Protein AF-A0A2U2B9F1-F1 (afdb_monomer)

Sequence (236 aa):
MKYKKLNTNWKAEPNSPRPEIMEEEDGIRLTFDLNSLDFEHIDEGEKGTLEFKDVCKYRLGTTEEEFHKGQFKNSNDQLPLGEFYELKNSKWEKNFPDDEVLINPSVKTKGLRHFILFLKDETFECIAKDFEFSFDHSVANELFGKYPKGYLSHYLGMFVSNFDAPTTNNFKAYTDLYIQMESLKELEGVKGEIKKIKNNNDLPLFLKLANQTGIEGFGMKQLNEMIKVIEGYKGR

Radius of gyration: 20.66 Å; Cα contacts (8 Å, |Δi|>4): 392; chains: 1; bounding box: 53×35×54 Å

Mean predicted aligned error: 6.16 Å

Secondary structure (DSSP, 8-state):
-EEEE--SS--B-SS----EEEEETTEEEEEEEB-TTT-TTS-TT-EEEEEEES--EEEEEEHHHHHHHTTT-SSSSPPPTT-EEEEET--HHHHS-TTPEES-TTS--TT-EEEEEE-SSEEEEEEESEEEEEESS-HHHHHHHH-TT-HHHHHHHHHHHH-SS--HHHHHHHHHHHHHHT-HHHHHHHHHHHHHHHHTT-HHHHHHHHHHTT-TT--HHHHHHHHHHHHH----

Structure (mmCIF, N/CA/C/O backbone):
data_AF-A0A2U2B9F1-F1
#
_entry.id   AF-A0A2U2B9F1-F1
#
loop_
_atom_site.group_PDB
_atom_site.id
_atom_site.type_symbol
_atom_site.label_atom_id
_atom_site.label_alt_id
_atom_site.label_comp_id
_atom_site.label_asym_id
_atom_site.label_entity_id
_atom_site.label_seq_id
_atom_site.pdbx_PDB_ins_code
_atom_site.Cartn_x
_atom_site.Cartn_y
_atom_site.Cartn_z
_atom_site.occupancy
_atom_site.B_iso_or_equiv
_atom_site.auth_seq_id
_atom_site.auth_comp_id
_atom_site.auth_asym_id
_atom_site.auth_atom_id
_atom_site.pdbx_PDB_model_num
ATOM 1 N N . MET A 1 1 ? 1.095 5.014 -25.491 1.00 68.62 1 MET A N 1
ATOM 2 C CA . MET A 1 1 ? 1.373 3.723 -24.814 1.00 68.62 1 MET A CA 1
ATOM 3 C C . MET A 1 1 ? 0.287 3.498 -23.769 1.00 68.62 1 MET A C 1
ATOM 5 O O . MET A 1 1 ? -0.174 4.488 -23.223 1.00 68.62 1 MET A O 1
ATOM 9 N N . LYS A 1 2 ? -0.189 2.266 -23.530 1.00 84.38 2 LYS A N 1
ATOM 10 C CA . LYS A 1 2 ? -1.180 2.011 -22.464 1.00 84.38 2 LYS A CA 1
ATOM 11 C C . LYS A 1 2 ? -0.444 1.648 -21.177 1.00 84.38 2 LYS A C 1
ATOM 13 O O . LYS A 1 2 ? 0.461 0.822 -21.227 1.00 84.38 2 LYS A O 1
ATOM 18 N N . TYR A 1 3 ? -0.850 2.221 -20.054 1.00 89.00 3 TYR A N 1
ATOM 19 C CA . TYR A 1 3 ? -0.272 1.933 -18.744 1.00 89.00 3 TYR A CA 1
ATOM 20 C C . TYR A 1 3 ? -1.367 1.817 -17.681 1.00 89.00 3 TYR A C 1
ATOM 22 O O . TYR A 1 3 ? -2.494 2.275 -17.885 1.00 89.00 3 TYR A O 1
ATOM 30 N N . LYS A 1 4 ? -1.038 1.176 -16.560 1.00 92.12 4 LYS A N 1
ATOM 31 C CA . LYS A 1 4 ? -1.874 1.094 -15.358 1.00 92.12 4 LYS A CA 1
ATOM 32 C C . LYS A 1 4 ? -1.030 1.516 -14.159 1.00 92.12 4 LYS A C 1
ATOM 34 O O . LYS A 1 4 ? -0.007 0.886 -13.922 1.00 92.12 4 LYS A O 1
ATOM 39 N N . LYS A 1 5 ? -1.458 2.541 -13.415 1.00 92.75 5 LYS A N 1
ATOM 40 C CA . LYS A 1 5 ? -0.860 2.894 -12.117 1.00 92.75 5 LYS A CA 1
ATOM 41 C C . LYS A 1 5 ? -1.123 1.768 -11.112 1.00 92.75 5 LYS A C 1
ATOM 43 O O . LYS A 1 5 ? -2.228 1.220 -11.088 1.00 92.75 5 LYS A O 1
ATOM 48 N N . LEU A 1 6 ? -0.099 1.380 -10.362 1.00 93.56 6 LEU A N 1
ATOM 49 C CA . LEU A 1 6 ? -0.116 0.219 -9.470 1.00 93.56 6 LEU A CA 1
ATOM 50 C C . LEU A 1 6 ? -0.060 0.601 -7.991 1.00 93.56 6 LEU A C 1
ATOM 52 O O . LEU A 1 6 ? -0.641 -0.103 -7.173 1.00 93.56 6 LEU A O 1
ATOM 56 N N . ASN A 1 7 ? 0.609 1.697 -7.651 1.00 93.38 7 ASN A N 1
ATOM 57 C CA . ASN A 1 7 ? 0.650 2.240 -6.299 1.00 93.38 7 ASN A CA 1
ATOM 58 C C . ASN A 1 7 ? -0.502 3.228 -6.081 1.00 93.38 7 ASN A C 1
ATOM 60 O O . ASN A 1 7 ? -0.768 4.064 -6.933 1.00 93.38 7 ASN A O 1
ATOM 64 N N . THR A 1 8 ? -1.190 3.161 -4.945 1.00 89.81 8 THR A N 1
ATOM 65 C CA . THR A 1 8 ? -2.269 4.109 -4.585 1.00 89.81 8 THR A CA 1
ATOM 66 C C . THR A 1 8 ? -1.972 4.847 -3.287 1.00 89.81 8 THR A C 1
ATOM 68 O O . THR A 1 8 ? -2.278 6.030 -3.168 1.00 89.81 8 THR A O 1
ATOM 71 N N . ASN A 1 9 ? -1.315 4.165 -2.349 1.00 91.44 9 ASN A N 1
ATOM 72 C CA . ASN A 1 9 ? -1.116 4.632 -0.977 1.00 91.44 9 ASN A CA 1
ATOM 73 C C . ASN A 1 9 ? 0.345 4.918 -0.632 1.00 91.44 9 ASN A C 1
ATOM 75 O O . ASN A 1 9 ? 0.685 5.072 0.529 1.00 91.44 9 ASN A O 1
ATOM 79 N N . TRP A 1 10 ? 1.223 4.957 -1.622 1.00 94.00 10 TRP A N 1
ATOM 80 C CA . TRP A 1 10 ? 2.625 5.281 -1.415 1.00 94.00 10 TRP A CA 1
ATOM 81 C C . TRP A 1 10 ? 3.176 5.937 -2.670 1.00 94.00 10 TRP A C 1
ATOM 83 O O . TRP A 1 10 ? 2.650 5.731 -3.764 1.00 94.00 10 TRP A O 1
ATOM 93 N N . LYS A 1 11 ? 4.247 6.707 -2.513 1.00 95.50 11 LYS A N 1
ATOM 94 C CA . LYS A 1 11 ? 5.100 7.201 -3.598 1.00 95.50 11 LYS A CA 1
ATOM 95 C C . LYS A 1 11 ? 6.542 7.159 -3.125 1.00 95.50 11 LYS A C 1
ATOM 97 O O . LYS A 1 11 ? 6.780 7.260 -1.921 1.00 95.50 11 LYS A O 1
ATOM 102 N N . ALA A 1 12 ? 7.483 7.046 -4.053 1.00 96.44 12 ALA A N 1
ATOM 103 C CA . ALA A 1 12 ? 8.885 7.254 -3.712 1.00 96.44 12 ALA A CA 1
ATOM 104 C C . ALA A 1 12 ? 9.127 8.710 -3.275 1.00 96.44 12 ALA A C 1
ATOM 106 O O . ALA A 1 12 ? 8.412 9.621 -3.707 1.00 96.44 12 ALA A O 1
ATOM 107 N N . GLU A 1 13 ? 10.121 8.923 -2.417 1.00 95.62 13 GLU A N 1
ATOM 108 C CA . GLU A 1 13 ? 10.503 10.254 -1.951 1.00 95.62 13 GLU A CA 1
ATOM 109 C C . GLU A 1 13 ? 10.925 11.129 -3.154 1.00 95.62 13 GLU A C 1
ATOM 111 O O . GLU A 1 13 ? 11.719 10.696 -3.997 1.00 95.62 13 GLU A O 1
ATOM 116 N N . PRO A 1 14 ? 10.355 12.341 -3.301 1.00 91.62 14 PRO A N 1
ATOM 117 C CA . PRO A 1 14 ? 10.483 13.125 -4.529 1.00 91.62 14 PRO A CA 1
ATOM 118 C C . PRO A 1 14 ? 11.865 13.742 -4.769 1.00 91.62 14 PRO A C 1
ATOM 120 O O . PRO A 1 14 ? 12.114 14.208 -5.877 1.00 91.62 14 PRO A O 1
ATOM 123 N N . ASN A 1 15 ? 12.748 13.812 -3.774 1.00 90.25 15 ASN A N 1
ATOM 124 C CA . ASN A 1 15 ? 14.020 14.532 -3.836 1.00 90.25 15 ASN A CA 1
ATOM 125 C C . ASN A 1 15 ? 15.258 13.636 -3.881 1.00 90.25 15 ASN A C 1
ATOM 127 O O . ASN A 1 15 ? 16.245 14.042 -4.495 1.00 90.25 15 ASN A O 1
A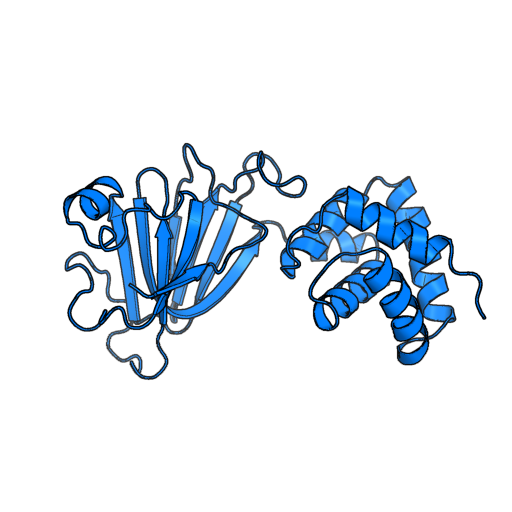TOM 131 N N . SER A 1 16 ? 15.227 12.504 -3.193 1.00 92.12 16 SER A N 1
ATOM 132 C CA . SER A 1 16 ? 16.334 11.589 -2.948 1.00 92.12 16 SER A CA 1
ATOM 133 C C . SER A 1 16 ? 15.787 10.201 -2.561 1.00 92.12 16 SER A C 1
ATOM 135 O O . SER A 1 16 ? 15.966 9.765 -1.425 1.00 92.12 16 SER A O 1
ATOM 137 N N . PRO A 1 17 ? 15.159 9.469 -3.495 1.00 93.00 17 PRO A N 1
ATOM 138 C CA . PRO A 1 17 ? 14.533 8.177 -3.211 1.00 93.00 17 PRO A CA 1
ATOM 139 C C . PRO A 1 17 ? 15.525 7.048 -2.894 1.00 93.00 17 PRO A C 1
ATOM 141 O O . PRO A 1 17 ? 15.097 6.006 -2.411 1.00 93.00 17 PRO A O 1
ATOM 144 N N . ARG A 1 18 ? 16.830 7.237 -3.148 1.00 95.56 18 ARG A N 1
ATOM 145 C CA . ARG A 1 18 ? 17.922 6.306 -2.788 1.00 95.56 18 ARG A CA 1
ATOM 146 C C . ARG A 1 18 ? 17.600 4.833 -3.121 1.00 95.56 18 ARG A C 1
ATOM 148 O O . ARG A 1 18 ? 17.539 4.011 -2.205 1.00 95.56 18 ARG A O 1
ATOM 155 N N . PRO A 1 19 ? 17.357 4.492 -4.402 1.00 96.94 19 PRO A N 1
ATOM 156 C CA . PRO A 1 19 ? 17.044 3.122 -4.783 1.00 96.94 19 PRO A CA 1
ATOM 157 C C . PRO A 1 19 ? 18.229 2.181 -4.541 1.00 96.94 19 PRO A C 1
ATOM 159 O O . PRO A 1 19 ? 19.360 2.449 -4.938 1.00 96.94 19 PRO A O 1
ATOM 162 N N . GLU A 1 20 ? 17.945 1.035 -3.938 1.00 97.12 20 GLU A N 1
ATOM 163 C CA . GLU A 1 20 ? 18.886 -0.053 -3.688 1.00 97.12 20 GLU A CA 1
ATOM 164 C C . GLU A 1 20 ? 18.294 -1.345 -4.265 1.00 97.12 20 GLU A C 1
ATOM 166 O O . GLU A 1 20 ? 17.155 -1.699 -3.957 1.00 97.12 20 GLU A O 1
ATOM 171 N N . ILE A 1 21 ? 19.050 -2.049 -5.113 1.00 97.25 21 ILE A N 1
ATOM 172 C CA . ILE A 1 21 ? 18.623 -3.315 -5.724 1.00 97.25 21 ILE A CA 1
ATOM 173 C C . ILE A 1 21 ? 19.449 -4.454 -5.139 1.00 97.25 21 ILE A C 1
ATOM 175 O O . ILE A 1 21 ? 20.677 -4.387 -5.106 1.00 97.25 21 ILE A O 1
ATOM 179 N N . MET A 1 22 ? 18.766 -5.512 -4.719 1.00 96.38 22 MET A N 1
ATOM 180 C CA . MET A 1 22 ? 19.369 -6.766 -4.296 1.00 96.38 22 MET A CA 1
ATOM 181 C C . MET A 1 22 ? 18.838 -7.903 -5.167 1.00 96.38 22 MET A C 1
ATOM 183 O O . MET A 1 22 ? 17.627 -8.108 -5.259 1.00 96.38 22 MET A O 1
ATOM 187 N N . GLU A 1 23 ? 19.744 -8.630 -5.814 1.00 94.38 23 GLU A N 1
ATOM 188 C CA . GLU A 1 23 ? 19.414 -9.825 -6.591 1.00 94.38 23 GLU A CA 1
ATOM 189 C C . GLU A 1 23 ? 19.220 -11.027 -5.657 1.00 94.38 23 GLU A C 1
ATOM 191 O O . GLU A 1 23 ? 20.005 -11.241 -4.730 1.00 94.38 23 GLU A O 1
ATOM 196 N N . GLU A 1 24 ? 18.173 -11.812 -5.902 1.00 88.44 24 GLU A N 1
ATOM 197 C CA . GLU A 1 24 ? 17.862 -13.054 -5.190 1.00 88.44 24 GLU A CA 1
ATOM 198 C C . GLU A 1 24 ? 17.741 -14.212 -6.200 1.00 88.44 24 GLU A C 1
ATOM 200 O O . GLU A 1 24 ? 17.666 -13.987 -7.406 1.00 88.44 24 GLU A O 1
ATOM 205 N N . GLU A 1 25 ? 17.735 -15.466 -5.732 1.00 80.38 25 GLU A N 1
ATOM 206 C CA . GLU A 1 25 ? 17.815 -16.658 -6.604 1.00 80.38 25 GLU A CA 1
ATOM 207 C C . GLU A 1 25 ? 16.720 -16.704 -7.694 1.00 80.38 25 GLU A C 1
ATOM 209 O O . GLU A 1 25 ? 17.009 -17.061 -8.834 1.00 80.38 25 GLU A O 1
ATOM 214 N N . ASP A 1 26 ? 15.498 -16.262 -7.372 1.00 77.38 26 ASP A N 1
ATOM 215 C CA . ASP A 1 26 ? 14.334 -16.276 -8.276 1.00 77.38 26 ASP A CA 1
ATOM 216 C C . ASP A 1 26 ? 13.705 -14.881 -8.494 1.00 77.38 26 ASP A C 1
ATOM 218 O O . ASP A 1 26 ? 12.562 -14.754 -8.964 1.00 77.38 26 ASP A O 1
ATOM 222 N N . GLY A 1 27 ? 14.421 -13.806 -8.152 1.00 92.19 27 GLY A N 1
ATOM 223 C CA . GLY A 1 27 ? 13.825 -12.475 -8.122 1.00 92.19 27 GLY A CA 1
ATOM 224 C C . GLY A 1 27 ? 14.789 -11.331 -7.849 1.00 92.19 27 GLY A C 1
ATOM 225 O O . GLY A 1 27 ? 16.004 -11.493 -7.822 1.00 92.19 27 GLY A O 1
ATOM 226 N N . ILE A 1 28 ? 14.216 -10.146 -7.654 1.00 95.88 28 ILE A N 1
ATOM 227 C CA . ILE A 1 28 ? 14.950 -8.968 -7.191 1.00 95.88 28 ILE A CA 1
ATOM 228 C C . ILE A 1 28 ? 14.125 -8.230 -6.147 1.00 95.88 28 ILE A C 1
ATOM 230 O O . ILE A 1 28 ? 12.893 -8.182 -6.224 1.00 95.88 28 ILE A O 1
ATOM 234 N N . ARG A 1 29 ? 14.823 -7.599 -5.210 1.00 97.00 29 ARG A N 1
ATOM 235 C CA . ARG A 1 29 ? 14.255 -6.686 -4.228 1.00 97.00 29 ARG A CA 1
ATOM 236 C C . ARG A 1 29 ? 14.747 -5.274 -4.522 1.00 97.00 29 ARG A C 1
ATOM 238 O O . ARG A 1 29 ? 15.950 -5.034 -4.519 1.00 97.00 29 ARG A O 1
ATOM 245 N N . LEU A 1 30 ? 13.820 -4.355 -4.772 1.00 97.56 30 LEU A N 1
ATOM 246 C CA . LEU A 1 30 ? 14.089 -2.924 -4.899 1.00 97.56 30 LEU A CA 1
ATOM 247 C C . LEU A 1 30 ? 13.598 -2.216 -3.638 1.00 97.56 30 LEU A C 1
ATOM 249 O O . LEU A 1 30 ? 12.399 -2.228 -3.359 1.00 97.56 30 LEU A O 1
ATOM 253 N N . THR A 1 31 ? 14.500 -1.558 -2.921 1.00 97.44 31 THR A N 1
ATOM 254 C CA . THR A 1 31 ? 14.182 -0.752 -1.738 1.00 97.44 31 THR A CA 1
ATOM 255 C C . THR A 1 31 ? 14.455 0.722 -2.019 1.00 97.44 31 THR A C 1
ATOM 257 O O . THR A 1 31 ? 15.422 1.046 -2.699 1.00 97.44 31 THR A O 1
ATOM 260 N N . PHE A 1 32 ? 13.604 1.619 -1.527 1.00 97.38 32 PHE A N 1
ATOM 261 C CA . PHE A 1 32 ? 13.710 3.067 -1.737 1.00 97.38 32 PHE A CA 1
ATOM 262 C C . PHE A 1 32 ? 12.999 3.830 -0.615 1.00 97.38 32 PHE A C 1
ATOM 264 O O . PHE A 1 32 ? 12.119 3.286 0.054 1.00 97.38 32 PHE A O 1
ATOM 271 N N . ASP A 1 33 ? 13.360 5.091 -0.410 1.00 96.88 33 ASP A N 1
ATOM 272 C CA . ASP A 1 33 ? 12.674 5.975 0.531 1.00 96.88 33 ASP A CA 1
ATOM 273 C C . ASP A 1 33 ? 11.277 6.346 0.026 1.00 96.88 33 ASP A C 1
ATOM 275 O O . ASP A 1 33 ? 11.065 6.590 -1.167 1.00 96.88 33 ASP A O 1
ATOM 279 N N . LEU A 1 34 ? 10.329 6.452 0.951 1.00 96.06 34 LEU A N 1
ATOM 280 C CA . LEU A 1 34 ? 8.948 6.825 0.674 1.00 96.06 34 LEU A CA 1
ATOM 281 C C . LEU A 1 34 ? 8.668 8.301 0.978 1.00 96.06 34 LEU A C 1
ATOM 283 O O . LEU A 1 34 ? 9.279 8.923 1.843 1.00 96.06 34 LEU A O 1
ATOM 287 N N . ASN A 1 35 ? 7.689 8.862 0.271 1.00 95.38 35 ASN A N 1
ATOM 288 C CA . ASN A 1 35 ? 7.215 10.222 0.496 1.00 95.38 35 ASN A CA 1
ATOM 289 C C . ASN A 1 35 ? 6.296 10.291 1.731 1.00 95.38 35 ASN A C 1
ATOM 291 O O . ASN A 1 35 ? 5.107 9.982 1.640 1.00 95.38 35 ASN A O 1
ATOM 295 N N . SER A 1 36 ? 6.828 10.758 2.861 1.00 94.12 36 SER A N 1
ATOM 296 C CA . SER A 1 36 ? 6.070 10.985 4.102 1.00 94.12 36 SER A CA 1
ATOM 297 C C . SER A 1 36 ? 5.182 12.238 4.085 1.00 94.12 36 SER A C 1
ATOM 299 O O . SER A 1 36 ? 4.297 12.381 4.924 1.00 94.12 36 SER A O 1
ATOM 301 N N . LEU A 1 37 ? 5.377 13.156 3.131 1.00 92.31 37 LEU A N 1
ATOM 302 C CA . LEU A 1 37 ? 4.603 14.401 3.041 1.00 92.31 37 LEU A CA 1
ATOM 303 C C . LEU A 1 37 ? 3.228 14.191 2.393 1.00 92.31 37 LEU A C 1
ATOM 305 O O . LEU A 1 37 ? 2.270 14.873 2.755 1.00 92.31 37 LEU A O 1
ATOM 309 N N . ASP A 1 38 ? 3.130 13.253 1.448 1.00 91.62 38 ASP A N 1
ATOM 310 C CA . ASP A 1 38 ? 1.880 12.954 0.735 1.00 91.62 38 ASP A CA 1
ATOM 311 C C . ASP A 1 38 ? 0.967 11.992 1.518 1.00 91.62 38 ASP A C 1
ATOM 313 O O . ASP A 1 38 ? -0.233 11.918 1.238 1.00 91.62 38 ASP A O 1
ATOM 317 N N . PHE A 1 39 ? 1.510 11.245 2.488 1.00 91.56 39 PHE A N 1
ATOM 318 C CA . PHE A 1 39 ? 0.809 10.143 3.147 1.00 91.56 39 PHE A CA 1
ATOM 319 C C . PHE A 1 39 ? 1.007 10.153 4.667 1.00 91.56 39 PHE A C 1
ATOM 321 O O . PHE A 1 39 ? 2.075 9.831 5.169 1.00 91.56 39 PHE A O 1
ATOM 328 N N . GLU A 1 40 ? -0.077 10.406 5.410 1.00 91.75 40 GLU A N 1
ATOM 329 C CA . GLU A 1 40 ? -0.091 10.487 6.888 1.00 91.75 40 GLU A CA 1
ATOM 330 C C . GLU A 1 40 ? 0.394 9.219 7.617 1.00 91.75 40 GLU A C 1
ATOM 332 O O . GLU A 1 40 ? 0.626 9.252 8.822 1.00 91.75 40 GLU A O 1
ATOM 337 N N . HIS A 1 41 ? 0.455 8.083 6.921 1.00 91.00 41 HIS A N 1
ATOM 338 C CA . HIS A 1 41 ? 0.823 6.786 7.487 1.00 91.00 41 HIS A CA 1
ATOM 339 C C . HIS A 1 41 ? 2.272 6.385 7.203 1.00 91.00 41 HIS A C 1
ATOM 341 O O . HIS A 1 41 ? 2.665 5.287 7.595 1.00 91.00 41 HIS A O 1
ATOM 347 N N . ILE A 1 42 ? 3.019 7.228 6.488 1.00 92.88 42 ILE A N 1
ATOM 348 C CA . ILE A 1 42 ? 4.417 6.998 6.145 1.00 92.88 42 ILE A CA 1
ATOM 349 C C . ILE A 1 42 ? 5.272 7.907 7.025 1.00 92.88 42 ILE A C 1
ATOM 351 O O . ILE A 1 42 ? 5.092 9.125 7.035 1.00 92.88 42 ILE A O 1
ATOM 355 N N . ASP A 1 43 ? 6.198 7.304 7.763 1.00 91.50 43 ASP A N 1
ATOM 356 C CA . ASP A 1 43 ? 7.110 8.027 8.645 1.00 91.50 43 ASP A CA 1
ATOM 357 C C . ASP A 1 43 ? 8.273 8.649 7.844 1.00 91.50 43 ASP A C 1
ATOM 359 O O . ASP A 1 43 ? 8.660 8.164 6.779 1.00 91.50 43 ASP A O 1
ATOM 363 N N . GLU A 1 44 ? 8.859 9.744 8.339 1.00 91.81 44 GLU A N 1
ATOM 364 C CA . GLU A 1 44 ? 10.037 10.346 7.698 1.00 91.81 44 GLU A CA 1
ATOM 365 C C . GLU A 1 44 ? 11.217 9.360 7.672 1.00 91.81 44 GLU A C 1
ATOM 367 O O . GLU A 1 44 ? 11.580 8.777 8.694 1.00 91.81 44 GLU A O 1
ATOM 372 N N . GLY A 1 45 ? 11.824 9.189 6.494 1.00 92.31 45 GLY A N 1
ATOM 373 C CA . GLY A 1 45 ? 12.929 8.250 6.282 1.00 92.31 45 GLY A CA 1
ATOM 374 C C . GLY A 1 45 ? 12.502 6.783 6.184 1.00 92.31 45 GLY A C 1
ATOM 375 O O . GLY A 1 45 ? 13.364 5.909 6.097 1.00 92.31 45 GLY A O 1
ATOM 376 N N . GLU A 1 46 ? 11.200 6.496 6.193 1.00 93.25 46 GLU A N 1
ATOM 377 C CA . GLU A 1 46 ? 10.696 5.147 5.991 1.00 93.25 46 GLU A CA 1
ATOM 378 C C . GLU A 1 46 ? 10.994 4.636 4.577 1.00 93.25 46 GLU A C 1
ATOM 380 O O . GLU A 1 46 ? 10.825 5.345 3.580 1.00 93.25 46 GLU A O 1
ATOM 385 N N . LYS A 1 47 ? 11.396 3.365 4.499 1.00 95.25 47 LYS A N 1
ATOM 386 C CA . LYS A 1 47 ? 11.659 2.670 3.245 1.00 95.25 47 LYS A CA 1
ATOM 387 C C . LYS A 1 47 ? 10.481 1.786 2.833 1.00 95.25 47 LYS A C 1
ATOM 389 O O . LYS A 1 47 ? 9.815 1.152 3.657 1.00 95.25 47 LYS A O 1
ATOM 394 N N . GLY A 1 48 ? 10.247 1.735 1.530 1.00 94.69 48 GLY A N 1
ATOM 395 C CA . GLY A 1 48 ? 9.363 0.786 0.871 1.00 94.69 48 GLY A CA 1
ATOM 396 C C . GLY A 1 48 ? 10.177 -0.217 0.071 1.00 94.69 48 GLY A C 1
ATOM 397 O O . GLY A 1 48 ? 11.270 0.089 -0.407 1.00 94.69 48 GLY A O 1
ATOM 398 N N . THR A 1 49 ? 9.620 -1.408 -0.093 1.00 95.50 49 THR A N 1
ATOM 399 C CA . THR A 1 49 ? 10.246 -2.502 -0.823 1.00 95.50 49 THR A CA 1
ATOM 400 C C . THR A 1 49 ? 9.282 -3.055 -1.858 1.00 95.50 49 THR A C 1
ATOM 402 O O . THR A 1 49 ? 8.144 -3.395 -1.537 1.00 95.50 49 THR A O 1
ATOM 405 N N . LEU A 1 50 ? 9.756 -3.169 -3.097 1.00 96.44 50 LEU A N 1
ATOM 406 C CA . LEU A 1 50 ? 9.136 -3.946 -4.161 1.00 96.44 50 LEU A CA 1
ATOM 407 C C . LEU A 1 50 ? 9.924 -5.242 -4.355 1.00 96.44 50 LEU A C 1
ATOM 409 O O . LEU A 1 50 ? 11.095 -5.212 -4.733 1.00 96.44 50 LEU A O 1
ATOM 413 N N . GLU A 1 51 ? 9.275 -6.376 -4.120 1.00 96.06 51 GLU A N 1
ATOM 414 C CA . GLU A 1 51 ? 9.825 -7.701 -4.396 1.00 96.06 51 GLU A CA 1
ATOM 415 C C . GLU A 1 51 ? 9.218 -8.245 -5.688 1.00 96.06 51 GLU A C 1
ATOM 417 O O . GLU A 1 51 ? 7.999 -8.360 -5.806 1.00 96.06 51 GLU A O 1
ATOM 422 N N . PHE A 1 52 ? 10.059 -8.569 -6.668 1.00 96.56 52 PHE A N 1
ATOM 423 C CA . PHE A 1 52 ? 9.637 -9.085 -7.968 1.00 96.56 52 PHE A CA 1
ATOM 424 C C . PHE A 1 52 ? 9.940 -10.575 -8.087 1.00 96.56 52 PHE A C 1
ATOM 426 O O . PHE A 1 52 ? 11.042 -11.015 -7.765 1.00 96.56 52 PHE A O 1
ATOM 433 N N . LYS A 1 53 ? 8.974 -11.339 -8.610 1.00 93.94 53 LYS A N 1
ATOM 434 C CA . LYS A 1 53 ? 9.037 -12.806 -8.721 1.00 93.94 53 LYS A CA 1
ATOM 435 C C . LYS A 1 53 ? 9.139 -13.253 -10.175 1.00 93.94 53 LYS A C 1
ATOM 437 O O . LYS A 1 53 ? 8.476 -12.677 -11.047 1.00 93.94 53 LYS A O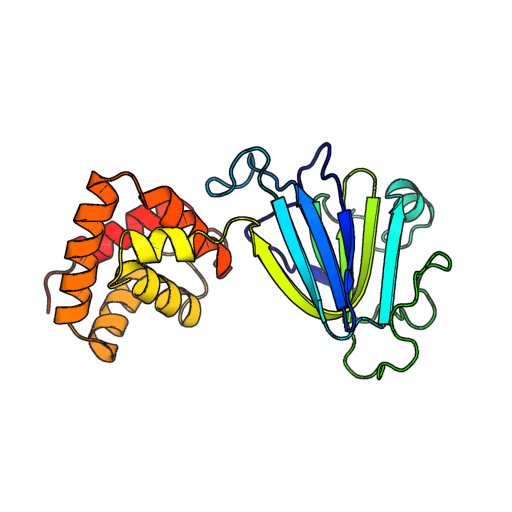 1
ATOM 442 N N . ASP A 1 54 ? 9.906 -14.317 -10.421 1.00 92.94 54 ASP A N 1
ATOM 443 C CA . ASP A 1 54 ? 10.168 -14.864 -11.760 1.00 92.94 54 ASP A CA 1
ATOM 444 C C . ASP A 1 54 ? 10.709 -13.763 -12.705 1.00 92.94 54 ASP A C 1
ATOM 446 O O . ASP A 1 54 ? 10.125 -13.459 -13.753 1.00 92.94 54 ASP A O 1
ATOM 450 N N . VAL A 1 55 ? 11.797 -13.103 -12.290 1.00 94.44 55 VAL A N 1
ATOM 451 C CA . VAL A 1 55 ? 12.392 -11.959 -13.004 1.00 94.44 55 VAL A CA 1
ATOM 452 C C . VAL A 1 55 ? 13.207 -12.440 -14.203 1.00 94.44 55 VAL A C 1
ATOM 454 O O . VAL A 1 55 ? 14.119 -13.252 -14.080 1.00 94.44 55 VAL A O 1
ATOM 457 N N . CYS A 1 56 ? 12.904 -11.905 -15.384 1.00 93.38 56 CYS A N 1
ATOM 458 C CA . CYS A 1 56 ? 13.707 -12.122 -16.586 1.00 93.38 56 CYS A CA 1
ATOM 459 C C . CYS A 1 56 ? 14.910 -11.184 -16.598 1.00 93.38 56 CYS A C 1
ATOM 461 O O . CYS A 1 56 ? 16.050 -11.617 -16.774 1.00 93.38 56 CYS A O 1
ATOM 463 N N . LYS A 1 57 ? 14.631 -9.889 -16.449 1.00 93.44 57 LYS A N 1
ATOM 464 C CA . LYS A 1 57 ? 15.611 -8.815 -16.546 1.00 93.44 57 LYS A CA 1
ATOM 465 C C . LYS A 1 57 ? 15.096 -7.540 -15.913 1.00 93.44 57 LYS A C 1
ATOM 467 O O . LYS A 1 57 ? 13.882 -7.332 -15.840 1.00 93.44 57 LYS A O 1
ATOM 472 N N . TYR A 1 58 ? 16.020 -6.688 -15.508 1.00 95.62 58 TYR A N 1
ATOM 473 C CA . TYR A 1 58 ? 15.713 -5.365 -14.993 1.00 95.62 58 TYR A CA 1
ATOM 474 C C . TYR A 1 58 ? 16.746 -4.347 -15.466 1.00 95.62 58 TYR A C 1
ATOM 476 O O . TYR A 1 58 ? 17.758 -4.692 -16.077 1.00 95.62 58 TYR A O 1
ATOM 484 N N . ARG A 1 59 ? 16.476 -3.082 -15.173 1.00 94.31 59 ARG A N 1
ATOM 485 C CA . ARG A 1 59 ? 17.392 -1.971 -15.373 1.00 94.31 59 ARG A CA 1
ATOM 486 C C . ARG A 1 59 ? 17.136 -0.887 -14.335 1.00 94.31 59 ARG A C 1
ATOM 488 O O . ARG A 1 59 ? 15.991 -0.650 -13.955 1.00 94.31 59 ARG A O 1
ATOM 495 N N . LEU A 1 60 ? 18.204 -0.204 -13.934 1.00 93.94 60 LEU A N 1
ATOM 496 C CA . LEU A 1 60 ? 18.149 1.073 -13.229 1.00 93.94 60 LEU A CA 1
ATOM 497 C C . LEU A 1 60 ? 18.895 2.113 -14.073 1.00 93.94 60 LEU A C 1
ATOM 499 O O . LEU A 1 60 ? 20.119 2.199 -14.024 1.00 93.94 60 LEU A O 1
ATOM 503 N N . GLY A 1 61 ? 18.151 2.826 -14.917 1.00 87.12 61 GLY A N 1
ATOM 504 C CA . GLY A 1 61 ? 18.684 3.839 -15.829 1.00 87.12 61 GLY A CA 1
ATOM 505 C C . GLY A 1 61 ? 18.555 5.249 -15.263 1.00 87.12 61 GLY A C 1
ATOM 506 O O . GLY A 1 61 ? 17.945 5.447 -14.216 1.00 87.12 61 GLY A O 1
ATOM 507 N N . THR A 1 62 ? 19.076 6.250 -15.972 1.00 83.38 62 THR A N 1
ATOM 508 C CA . THR A 1 62 ? 18.885 7.664 -15.615 1.00 83.38 62 THR A CA 1
ATOM 509 C C . THR A 1 62 ? 17.570 8.200 -16.187 1.00 83.38 62 THR A C 1
ATOM 511 O O . THR A 1 62 ? 17.246 8.004 -17.361 1.00 83.38 62 THR A O 1
ATOM 514 N N . THR A 1 63 ? 16.805 8.925 -15.372 1.00 71.88 63 THR A N 1
ATOM 515 C CA . THR A 1 63 ? 15.505 9.495 -15.762 1.00 71.88 63 THR A CA 1
ATOM 516 C C . THR A 1 63 ? 15.640 10.516 -16.897 1.00 71.88 63 THR A C 1
ATOM 518 O O . THR A 1 63 ? 14.801 10.576 -17.801 1.00 71.88 63 THR A O 1
ATOM 521 N N . GLU A 1 64 ? 16.726 11.294 -16.916 1.00 66.81 64 GLU A N 1
ATOM 522 C CA . GLU A 1 64 ? 16.987 12.270 -17.980 1.00 66.81 64 GLU A CA 1
ATOM 523 C C . GLU A 1 64 ? 17.129 11.620 -19.363 1.00 66.81 64 GLU A C 1
ATOM 525 O O . GLU A 1 64 ? 16.585 12.142 -20.343 1.00 66.81 64 GLU A O 1
ATOM 530 N N . GLU A 1 65 ? 17.823 10.483 -19.466 1.00 61.56 65 GLU A N 1
ATOM 531 C CA . GLU A 1 65 ? 18.003 9.785 -20.741 1.00 61.56 65 GLU A CA 1
ATOM 532 C C . GLU A 1 65 ? 16.679 9.264 -21.299 1.00 61.56 65 GLU A C 1
ATOM 534 O O . GLU A 1 65 ? 16.435 9.369 -22.506 1.00 61.56 65 GLU A O 1
ATOM 539 N N . GLU A 1 66 ? 15.799 8.765 -20.433 1.00 62.34 66 GLU A N 1
ATOM 540 C CA . GLU A 1 66 ? 14.482 8.248 -20.811 1.00 62.34 66 GLU A CA 1
ATOM 541 C C . GLU A 1 66 ? 13.572 9.336 -21.389 1.00 62.34 66 GLU A C 1
ATOM 543 O O . GLU A 1 66 ? 12.912 9.153 -22.426 1.00 62.34 66 GLU A O 1
ATOM 548 N N . PHE A 1 67 ? 13.597 10.525 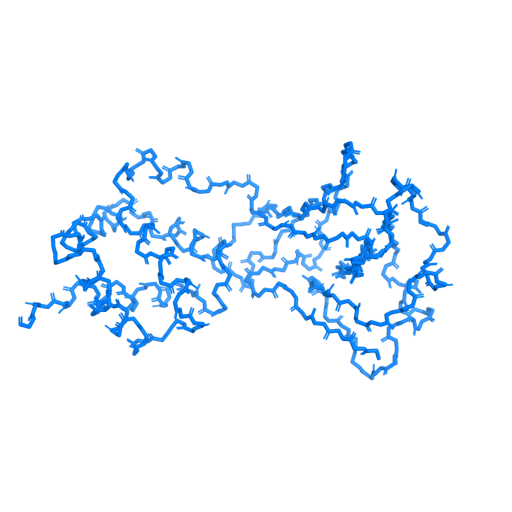-20.784 1.00 59.22 67 PHE A N 1
ATOM 549 C CA . PHE A 1 67 ? 12.874 11.684 -21.299 1.00 59.22 67 PHE A CA 1
ATOM 550 C C . PHE A 1 67 ? 13.463 12.204 -22.615 1.00 59.22 67 PHE A C 1
ATOM 552 O O . PHE A 1 67 ? 12.712 12.569 -23.534 1.00 59.22 67 PHE A O 1
ATOM 559 N N . HIS A 1 68 ? 14.790 12.210 -22.762 1.00 55.12 68 HIS A N 1
ATOM 560 C CA . HIS A 1 68 ? 15.443 12.649 -23.996 1.00 55.12 68 HIS A CA 1
ATOM 561 C C . HIS A 1 68 ? 15.172 11.690 -25.161 1.00 55.12 68 HIS A C 1
ATOM 563 O O . HIS A 1 68 ? 14.768 12.157 -26.233 1.00 55.12 68 HIS A O 1
ATOM 569 N N . LYS A 1 69 ? 15.270 10.372 -24.938 1.00 58.66 69 LYS A N 1
ATOM 570 C CA . LYS A 1 69 ? 15.016 9.315 -25.939 1.00 58.66 69 LYS A CA 1
ATOM 571 C C . LYS A 1 69 ? 13.545 9.209 -26.355 1.00 58.66 69 LYS A C 1
ATOM 573 O O . LYS A 1 69 ? 13.225 8.547 -27.338 1.00 58.66 69 LYS A O 1
ATOM 578 N N . GLY A 1 70 ? 12.639 9.886 -25.647 1.00 54.53 70 GLY A N 1
ATOM 579 C CA . GLY A 1 70 ? 11.228 9.966 -26.015 1.00 54.53 70 GLY A CA 1
ATOM 580 C C . GLY A 1 70 ? 10.461 8.657 -25.850 1.00 54.53 70 GLY A C 1
ATOM 581 O O . GLY A 1 70 ? 9.355 8.541 -26.379 1.00 54.53 70 GLY A O 1
ATOM 582 N N . GLN A 1 71 ? 11.000 7.706 -25.083 1.00 54.97 71 GLN A N 1
ATOM 583 C CA . GLN A 1 71 ? 10.374 6.403 -24.841 1.00 54.97 71 GLN A CA 1
ATOM 584 C C . GLN A 1 71 ? 8.997 6.54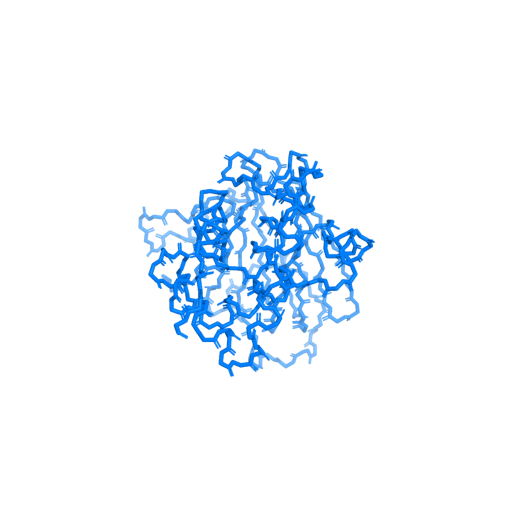4 -24.161 1.00 54.97 71 GLN A C 1
ATOM 586 O O . GLN A 1 71 ? 8.081 5.761 -24.419 1.00 54.97 71 GLN A O 1
ATOM 591 N N . PHE A 1 72 ? 8.793 7.645 -23.428 1.00 57.66 72 PHE A N 1
ATOM 592 C CA . PHE A 1 72 ? 7.537 7.993 -22.756 1.00 57.66 72 PHE A CA 1
ATOM 593 C C . PHE A 1 72 ? 6.832 9.239 -23.336 1.00 57.66 72 PHE A C 1
ATOM 595 O O . PHE A 1 72 ? 5.812 9.664 -22.805 1.00 57.66 72 PHE A O 1
ATOM 602 N N . LYS A 1 73 ? 7.301 9.800 -24.468 1.00 45.94 73 LYS A N 1
ATOM 603 C CA . LYS A 1 73 ? 6.749 11.024 -25.108 1.00 45.94 73 LYS A CA 1
ATOM 604 C C . LYS A 1 73 ? 5.453 10.822 -25.912 1.00 45.94 73 LYS A C 1
ATOM 606 O O . LYS A 1 73 ? 4.946 11.771 -26.502 1.00 45.94 73 LYS A O 1
ATOM 611 N N . ASN A 1 74 ? 4.892 9.611 -25.967 1.00 39.66 74 ASN A N 1
ATOM 612 C CA . ASN A 1 74 ? 3.729 9.314 -26.824 1.00 39.66 74 ASN A CA 1
ATOM 613 C C . ASN A 1 74 ? 2.360 9.775 -26.271 1.00 39.66 74 ASN A C 1
ATOM 615 O O . ASN A 1 74 ? 1.313 9.339 -26.753 1.00 39.66 74 ASN A O 1
ATOM 619 N N . SER A 1 75 ? 2.363 10.675 -25.299 1.00 42.03 75 SER A N 1
ATOM 620 C CA . SER A 1 75 ? 1.265 11.568 -24.928 1.00 42.03 75 SER A CA 1
ATOM 621 C C . SER A 1 75 ? 1.914 12.773 -24.252 1.00 42.03 75 SER A C 1
ATOM 623 O O . SER A 1 75 ? 2.916 12.602 -23.571 1.00 42.03 75 SER A O 1
ATOM 625 N N . ASN A 1 76 ? 1.385 13.979 -24.431 1.00 40.84 76 ASN A N 1
ATOM 626 C CA . ASN A 1 76 ? 1.933 15.229 -23.879 1.00 40.84 76 ASN A CA 1
ATOM 627 C C . ASN A 1 76 ? 1.960 15.315 -22.331 1.00 40.84 76 ASN A C 1
ATOM 629 O O . ASN A 1 76 ? 2.168 16.397 -21.794 1.00 40.84 76 ASN A O 1
ATOM 633 N N . ASP A 1 77 ? 1.795 14.194 -21.631 1.00 53.19 77 ASP A N 1
ATOM 634 C CA . ASP A 1 77 ? 1.792 14.081 -20.180 1.00 53.19 77 ASP A CA 1
ATOM 635 C C . ASP A 1 77 ? 2.967 13.190 -19.766 1.00 53.19 77 ASP A C 1
ATOM 637 O O . ASP A 1 77 ? 2.989 11.987 -20.041 1.00 53.19 77 ASP A O 1
ATOM 641 N N . GLN A 1 78 ? 3.971 13.797 -19.135 1.00 67.06 78 GLN A N 1
ATOM 642 C CA . GLN A 1 78 ? 5.013 13.055 -18.431 1.00 67.06 78 GLN A CA 1
ATOM 643 C C . GLN A 1 78 ? 4.346 12.249 -17.309 1.00 67.06 78 GLN A C 1
ATOM 645 O O . GLN A 1 78 ? 3.510 12.784 -16.578 1.00 67.06 78 GLN A O 1
ATOM 650 N N . LEU A 1 79 ? 4.690 10.964 -17.178 1.00 76.19 79 LEU A N 1
ATOM 651 C CA . LEU A 1 79 ? 4.225 10.180 -16.035 1.00 76.19 79 LEU A CA 1
ATOM 652 C C . LEU A 1 79 ? 4.808 10.792 -14.748 1.00 76.19 79 LEU A C 1
ATOM 654 O O . LEU A 1 79 ? 5.998 11.113 -14.733 1.00 76.19 79 LEU A O 1
ATOM 658 N N . PRO A 1 80 ? 3.996 11.000 -13.694 1.00 84.94 80 PRO A N 1
ATOM 659 C CA . PRO A 1 80 ? 4.481 11.648 -12.483 1.00 84.94 80 PRO A CA 1
ATOM 660 C C . PRO A 1 80 ? 5.615 10.871 -11.802 1.00 84.94 80 PRO A C 1
ATOM 662 O O . PRO A 1 80 ? 5.606 9.639 -11.774 1.00 84.94 80 PRO A O 1
ATOM 665 N N . LEU A 1 81 ? 6.563 11.617 -11.226 1.00 87.94 81 LEU A N 1
ATOM 666 C CA . LEU A 1 81 ? 7.648 11.077 -10.407 1.00 87.94 81 LEU A CA 1
ATOM 667 C C . LEU A 1 81 ? 7.109 10.429 -9.126 1.00 87.94 81 LEU A C 1
ATOM 669 O O . LEU A 1 81 ? 6.084 10.837 -8.578 1.00 87.94 81 LEU A O 1
ATOM 673 N N . GLY A 1 82 ? 7.840 9.432 -8.643 1.00 90.62 82 GLY A N 1
ATOM 674 C CA . GLY A 1 82 ? 7.529 8.636 -7.463 1.00 90.62 82 GLY A CA 1
ATOM 675 C C . GLY A 1 82 ? 6.441 7.585 -7.676 1.00 90.62 82 GLY A C 1
ATOM 676 O O . GLY A 1 82 ? 6.069 6.912 -6.717 1.00 90.62 82 GLY A O 1
ATOM 677 N N . GLU A 1 83 ? 5.927 7.440 -8.899 1.00 94.12 83 GLU A N 1
ATOM 678 C CA . GLU A 1 83 ? 4.794 6.574 -9.222 1.00 94.12 83 GLU A CA 1
ATOM 679 C C . GLU A 1 83 ? 5.220 5.289 -9.944 1.00 94.12 83 GLU A C 1
ATOM 681 O O . GLU A 1 83 ? 6.146 5.275 -10.762 1.00 94.12 83 GLU A O 1
ATOM 686 N N . PHE A 1 84 ? 4.479 4.216 -9.676 1.00 95.75 84 PHE A N 1
ATOM 687 C CA . PHE A 1 84 ? 4.733 2.863 -10.150 1.00 95.75 84 PHE A CA 1
ATOM 688 C C . PHE A 1 84 ? 3.648 2.391 -11.117 1.00 95.75 84 PHE A C 1
ATOM 690 O O . PHE A 1 84 ? 2.446 2.487 -10.842 1.00 95.75 84 PHE A O 1
ATOM 697 N N . TYR A 1 85 ? 4.058 1.834 -12.253 1.00 94.12 85 TYR A N 1
ATOM 698 C CA . TYR A 1 85 ? 3.156 1.475 -13.340 1.00 94.12 85 TYR A CA 1
ATOM 699 C C . TYR A 1 85 ? 3.444 0.098 -13.926 1.00 94.12 85 TYR A C 1
ATOM 701 O O . TYR A 1 85 ? 4.576 -0.375 -13.963 1.00 94.12 85 TYR A O 1
ATOM 709 N N . GLU A 1 86 ? 2.402 -0.503 -14.496 1.00 95.00 86 GLU A N 1
ATOM 710 C CA . GLU A 1 86 ? 2.525 -1.572 -15.478 1.00 95.00 86 GLU A CA 1
ATOM 711 C C . GLU A 1 86 ? 2.339 -1.012 -16.888 1.00 95.00 86 GLU A C 1
ATOM 713 O O . GLU A 1 86 ? 1.300 -0.418 -17.202 1.00 95.00 86 GLU A O 1
ATOM 718 N N . LEU A 1 87 ? 3.298 -1.273 -17.771 1.00 91.56 87 LEU A N 1
ATOM 719 C CA . LEU A 1 87 ? 3.224 -0.921 -19.182 1.00 91.56 87 LEU A CA 1
ATOM 720 C C . LEU A 1 87 ? 2.574 -2.057 -19.975 1.00 91.56 87 LEU A C 1
ATOM 722 O O . LEU A 1 87 ? 3.074 -3.179 -20.055 1.00 91.56 87 LEU A O 1
ATOM 726 N N . LYS A 1 88 ? 1.436 -1.766 -20.606 1.00 89.31 88 LYS A N 1
ATOM 727 C CA . LYS A 1 88 ? 0.677 -2.735 -21.402 1.00 89.31 88 LYS A CA 1
ATOM 728 C C . LYS A 1 88 ? 1.111 -2.672 -22.862 1.00 89.31 88 LYS A C 1
ATOM 730 O O . LYS A 1 88 ? 1.078 -1.609 -23.483 1.00 89.31 88 LYS A O 1
ATOM 735 N N . ASN A 1 89 ? 1.416 -3.837 -23.437 1.00 84.56 89 ASN A N 1
ATOM 736 C CA . ASN A 1 89 ? 1.856 -3.987 -24.830 1.00 84.56 89 ASN A CA 1
ATOM 737 C C . ASN A 1 89 ? 3.116 -3.159 -25.163 1.00 84.56 89 ASN A C 1
ATOM 739 O O . ASN A 1 89 ? 3.194 -2.571 -26.243 1.00 84.56 89 ASN A O 1
ATOM 743 N N . SER A 1 90 ? 4.090 -3.097 -24.247 1.00 84.94 90 SER A N 1
ATOM 744 C CA . SER A 1 90 ? 5.337 -2.330 -24.421 1.00 84.94 90 SER A CA 1
ATOM 745 C C . SER A 1 90 ? 6.259 -2.871 -25.519 1.00 84.94 90 SER A C 1
ATOM 747 O O . SER A 1 90 ? 7.118 -2.135 -25.997 1.00 84.94 90 SER A O 1
ATOM 749 N N . LYS A 1 91 ? 6.069 -4.128 -25.954 1.00 86.69 91 LYS A N 1
ATOM 750 C CA . LYS A 1 91 ? 6.994 -4.848 -26.852 1.00 86.69 91 LYS A CA 1
ATOM 751 C C . LYS A 1 91 ? 8.415 -4.902 -26.274 1.00 86.69 91 LYS A C 1
ATOM 753 O O . LYS A 1 91 ? 9.394 -4.736 -27.004 1.00 86.69 91 LYS A O 1
ATOM 758 N N . TRP A 1 92 ? 8.510 -5.094 -24.960 1.00 87.56 92 TRP A N 1
ATOM 759 C CA . TRP A 1 92 ? 9.768 -5.143 -24.216 1.00 87.56 92 TRP A CA 1
ATOM 760 C C . TRP A 1 92 ? 10.730 -6.207 -24.768 1.00 87.56 92 TRP A C 1
ATOM 762 O O . TRP A 1 92 ? 11.935 -6.036 -24.704 1.00 87.56 92 TRP A O 1
ATOM 772 N N . GLU A 1 93 ? 10.241 -7.258 -25.425 1.00 85.94 93 GLU A N 1
ATOM 773 C CA . GLU A 1 93 ? 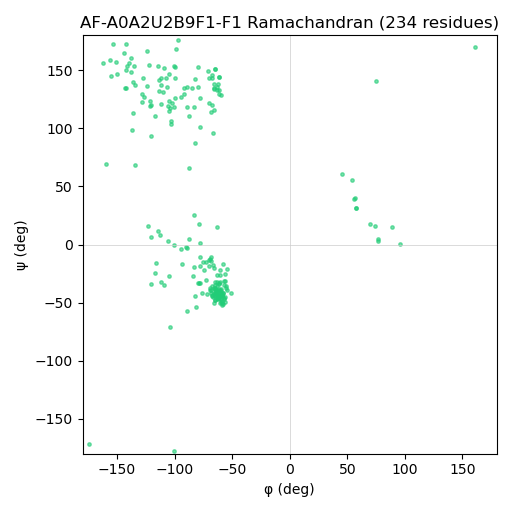11.092 -8.270 -26.062 1.00 85.94 93 GLU A CA 1
ATOM 774 C C . GLU A 1 93 ? 11.999 -7.694 -27.162 1.00 85.94 93 GLU A C 1
ATOM 776 O O . GLU A 1 93 ? 12.990 -8.319 -27.527 1.00 85.94 93 GLU A O 1
ATOM 781 N N . LYS A 1 94 ? 11.640 -6.535 -27.727 1.00 84.06 94 LYS A N 1
ATOM 782 C CA . LYS A 1 94 ? 12.384 -5.864 -28.806 1.00 84.06 94 LYS A CA 1
ATOM 783 C C . LYS A 1 94 ? 12.936 -4.499 -28.421 1.00 84.06 94 LYS A C 1
ATOM 785 O O . LYS A 1 94 ? 13.853 -4.028 -29.078 1.00 84.06 94 LYS A O 1
ATOM 790 N N . ASN A 1 95 ? 12.309 -3.854 -27.442 1.00 83.69 95 ASN A N 1
ATOM 791 C CA . ASN A 1 95 ? 12.509 -2.440 -27.147 1.00 83.69 95 ASN A CA 1
ATOM 792 C C . ASN A 1 95 ? 13.013 -2.196 -25.719 1.00 83.69 95 ASN A C 1
ATOM 794 O O . ASN A 1 95 ? 13.020 -1.046 -25.293 1.00 83.69 95 ASN A O 1
ATOM 798 N N . PHE A 1 96 ? 13.343 -3.246 -24.960 1.00 85.81 96 PHE A N 1
ATOM 799 C CA . PHE A 1 96 ? 13.955 -3.048 -23.650 1.00 85.81 96 PHE A CA 1
ATOM 800 C C . PHE A 1 96 ? 15.364 -2.451 -23.828 1.00 85.81 96 PHE A C 1
ATOM 802 O O . PHE A 1 96 ? 16.023 -2.795 -24.812 1.00 85.81 96 PHE A O 1
ATOM 809 N N . PRO A 1 97 ? 15.802 -1.543 -22.944 1.00 84.94 97 PRO A N 1
ATOM 810 C CA . PRO A 1 97 ? 17.106 -0.896 -23.065 1.00 84.94 97 PRO A CA 1
ATOM 811 C C . PRO A 1 97 ? 18.289 -1.878 -23.013 1.00 84.94 97 PRO A C 1
ATOM 813 O O . PRO A 1 97 ? 18.264 -2.848 -22.263 1.00 84.94 97 PRO A O 1
ATOM 816 N N . ASP A 1 98 ? 19.341 -1.599 -23.789 1.00 83.88 98 ASP A N 1
ATOM 817 C CA . ASP A 1 98 ? 20.492 -2.502 -23.961 1.00 83.88 98 ASP A CA 1
ATOM 818 C C . ASP A 1 98 ? 21.392 -2.624 -22.713 1.00 83.88 98 ASP A C 1
ATOM 820 O O . ASP A 1 98 ? 22.168 -3.570 -22.600 1.00 83.88 98 ASP A O 1
ATOM 824 N N . ASP A 1 99 ? 21.304 -1.683 -21.771 1.00 88.38 99 ASP A N 1
ATOM 825 C CA . ASP A 1 99 ? 21.978 -1.689 -20.464 1.00 88.38 99 ASP A CA 1
ATOM 826 C C . ASP A 1 99 ? 21.215 -2.513 -19.404 1.00 88.38 99 ASP A C 1
ATOM 828 O O . ASP A 1 99 ? 21.324 -2.275 -18.201 1.00 88.38 99 ASP A O 1
ATOM 832 N N . GLU A 1 100 ? 20.428 -3.491 -19.856 1.00 91.94 100 GLU A N 1
ATOM 833 C CA . GLU A 1 100 ? 19.703 -4.443 -19.019 1.00 91.94 100 GLU A CA 1
ATOM 834 C C . GLU A 1 100 ? 20.619 -5.411 -18.262 1.00 91.94 100 GLU A C 1
ATOM 836 O O . GLU A 1 100 ? 21.635 -5.891 -18.768 1.00 91.94 100 GLU A O 1
ATOM 841 N N . VAL A 1 101 ? 20.190 -5.779 -17.057 1.00 93.25 101 VAL A N 1
ATOM 842 C CA . VAL A 1 101 ? 20.763 -6.878 -16.280 1.00 93.25 101 VAL A CA 1
ATOM 843 C C . VAL A 1 101 ? 19.860 -8.099 -16.436 1.00 93.25 101 VAL A C 1
ATOM 845 O O . VAL A 1 101 ? 18.679 -8.073 -16.076 1.00 93.25 101 VAL A O 1
ATOM 848 N N . LEU A 1 102 ? 20.408 -9.178 -17.002 1.00 91.38 102 LEU A N 1
ATOM 849 C CA . LEU A 1 102 ? 19.716 -10.459 -17.158 1.00 91.38 102 LEU A CA 1
ATOM 850 C C . LEU A 1 102 ? 19.815 -11.270 -15.861 1.00 91.38 102 LEU A C 1
ATOM 852 O O . LEU A 1 102 ? 20.910 -11.672 -15.479 1.00 91.38 102 LEU A O 1
ATOM 856 N N . ILE A 1 103 ? 18.671 -11.564 -15.241 1.00 90.25 103 ILE A N 1
ATOM 857 C CA . ILE A 1 103 ? 18.595 -12.392 -14.026 1.00 90.25 103 ILE A CA 1
ATOM 858 C C . ILE A 1 103 ? 18.460 -13.865 -14.402 1.00 90.25 103 ILE A C 1
ATOM 860 O O . ILE A 1 103 ? 19.290 -14.697 -14.047 1.00 90.25 103 ILE A O 1
ATOM 864 N N . ASN A 1 104 ? 17.424 -14.192 -15.179 1.00 83.94 104 ASN A N 1
ATOM 865 C CA . ASN A 1 104 ? 17.146 -15.565 -15.572 1.00 83.94 104 ASN A CA 1
ATOM 866 C C . ASN A 1 104 ? 16.765 -15.645 -17.058 1.00 83.94 104 ASN A C 1
ATOM 868 O O . ASN A 1 104 ? 15.602 -15.448 -17.414 1.00 83.94 104 ASN A O 1
ATOM 872 N N . PRO A 1 105 ? 17.707 -15.998 -17.952 1.00 74.69 105 PRO A N 1
ATOM 873 C CA . PRO A 1 105 ? 17.428 -16.106 -19.383 1.00 74.69 105 PRO A CA 1
ATOM 874 C C . PRO A 1 105 ? 16.536 -17.308 -19.736 1.00 74.69 105 PRO A C 1
ATOM 876 O O . PRO A 1 105 ? 16.036 -17.396 -20.856 1.00 74.69 105 PRO A O 1
ATOM 879 N N . SER A 1 106 ? 16.342 -18.247 -18.803 1.00 78.88 106 SER A N 1
ATOM 880 C CA . SER A 1 106 ? 15.540 -19.460 -19.005 1.00 78.88 106 SER A CA 1
ATOM 881 C C . SER A 1 106 ? 14.091 -19.309 -18.537 1.00 78.88 106 SER A C 1
ATOM 883 O O . SER A 1 106 ? 13.291 -20.233 -18.723 1.00 78.88 106 SER A O 1
ATOM 885 N N . VAL A 1 107 ? 13.728 -18.171 -17.933 1.00 81.38 107 VAL A N 1
ATOM 886 C CA . VAL A 1 107 ? 12.353 -17.933 -17.495 1.00 81.38 107 VAL A CA 1
ATOM 887 C C . VAL A 1 107 ? 11.411 -17.937 -18.701 1.00 81.38 107 VAL A C 1
ATOM 889 O O . VAL A 1 107 ? 11.698 -17.400 -19.774 1.00 81.38 107 VAL A O 1
ATOM 892 N N . LYS A 1 108 ? 10.245 -18.568 -18.550 1.00 81.75 108 LYS A N 1
ATOM 893 C CA . LYS A 1 108 ? 9.235 -18.571 -19.611 1.00 81.75 108 LYS A CA 1
ATOM 894 C C . LYS A 1 108 ? 8.687 -17.156 -19.770 1.00 81.75 108 LYS A C 1
ATOM 896 O O . LYS A 1 108 ? 8.048 -16.635 -18.866 1.00 81.75 108 LYS A O 1
ATOM 901 N N . THR A 1 109 ? 8.839 -16.584 -20.960 1.00 82.19 109 THR A N 1
ATOM 902 C CA . THR A 1 109 ? 8.361 -15.225 -21.272 1.00 82.19 109 THR A CA 1
ATOM 903 C C . THR A 1 109 ? 6.836 -15.089 -21.248 1.00 82.19 109 THR A C 1
ATOM 905 O O . THR A 1 109 ? 6.294 -13.994 -21.093 1.00 82.19 109 THR A O 1
ATOM 908 N N . LYS A 1 110 ? 6.106 -16.205 -21.375 1.00 85.94 110 LYS A N 1
ATOM 909 C CA . LYS A 1 110 ? 4.642 -16.215 -21.318 1.00 85.94 110 LYS A CA 1
ATOM 910 C C . LYS A 1 110 ? 4.157 -15.828 -19.919 1.00 85.94 110 LYS A C 1
ATOM 912 O O . LYS A 1 110 ? 4.310 -16.598 -18.978 1.00 85.94 110 LYS A O 1
ATOM 917 N N . GLY A 1 111 ? 3.458 -14.698 -19.837 1.00 88.62 111 GLY A N 1
ATOM 918 C CA . GLY A 1 111 ? 2.860 -14.201 -18.595 1.00 88.62 111 GLY A CA 1
ATOM 919 C C . GLY A 1 111 ? 3.721 -13.184 -17.850 1.00 88.62 111 GLY A C 1
ATOM 920 O O . GLY A 1 111 ? 3.273 -12.690 -16.821 1.00 88.62 111 GLY A O 1
ATOM 921 N N . LEU A 1 112 ? 4.902 -12.841 -18.374 1.00 93.62 112 LEU A N 1
ATOM 922 C CA . LEU A 1 112 ? 5.688 -11.733 -17.842 1.00 93.62 112 LEU A CA 1
ATOM 923 C C . LEU A 1 112 ? 5.033 -10.390 -18.169 1.00 93.62 112 LEU A C 1
ATOM 925 O O . LEU A 1 112 ? 4.361 -10.214 -19.192 1.00 93.62 112 LEU A O 1
ATOM 929 N N . ARG A 1 113 ? 5.242 -9.442 -17.268 1.00 95.31 113 ARG A N 1
ATOM 930 C CA . ARG A 1 113 ? 4.685 -8.094 -17.262 1.00 95.31 113 ARG A CA 1
ATOM 931 C C . ARG A 1 113 ? 5.837 -7.098 -17.242 1.00 95.31 113 ARG A C 1
ATOM 933 O O . ARG A 1 113 ? 6.932 -7.422 -16.792 1.00 95.31 113 ARG A O 1
ATOM 940 N N . HIS A 1 114 ? 5.578 -5.897 -17.750 1.00 95.06 114 HIS A N 1
ATOM 941 C CA . HIS A 1 114 ? 6.555 -4.816 -17.760 1.00 95.06 114 HIS A CA 1
ATOM 942 C C . HIS A 1 114 ? 6.196 -3.791 -16.688 1.00 95.06 114 HIS A C 1
ATOM 944 O O . HIS A 1 114 ? 5.149 -3.147 -16.783 1.00 95.06 114 HIS A O 1
ATOM 950 N N . PHE A 1 115 ? 7.056 -3.657 -15.688 1.00 96.31 115 PHE A N 1
ATOM 951 C CA . PHE A 1 115 ? 6.915 -2.735 -14.571 1.00 96.31 115 PHE A CA 1
ATOM 952 C C . PHE A 1 115 ? 7.899 -1.579 -14.693 1.00 96.31 115 PHE A C 1
ATOM 954 O O . PHE A 1 115 ? 9.034 -1.790 -15.113 1.00 96.31 115 PHE A O 1
ATOM 961 N N . ILE A 1 116 ? 7.467 -0.381 -14.302 1.00 94.25 116 ILE A N 1
ATOM 962 C CA . ILE A 1 116 ? 8.305 0.819 -14.300 1.00 94.25 116 ILE A CA 1
ATOM 963 C C . ILE A 1 116 ? 8.014 1.698 -13.082 1.00 94.25 116 ILE A C 1
ATOM 965 O O . ILE A 1 116 ? 6.848 1.940 -12.760 1.00 94.25 116 ILE A O 1
ATOM 969 N N . LEU A 1 117 ? 9.064 2.180 -12.422 1.00 95.00 117 LEU A N 1
ATOM 970 C CA . LEU A 1 117 ? 9.016 3.160 -11.336 1.00 95.00 117 LEU A CA 1
ATOM 971 C C . LEU A 1 117 ? 9.858 4.375 -11.736 1.00 95.00 117 LEU A C 1
ATOM 973 O O . LEU A 1 117 ? 11.062 4.249 -11.962 1.00 95.00 117 LEU A O 1
ATOM 977 N N . PHE A 1 118 ? 9.222 5.543 -11.810 1.00 90.75 118 PHE A N 1
ATOM 978 C CA . PHE A 1 118 ? 9.917 6.800 -12.087 1.00 90.75 118 PHE A CA 1
ATOM 979 C C . PHE A 1 118 ? 10.417 7.402 -10.781 1.00 90.75 118 PHE A C 1
ATOM 981 O O . PHE A 1 118 ? 9.618 7.863 -9.970 1.00 90.75 118 PHE A O 1
ATOM 988 N N . LEU A 1 119 ? 11.727 7.419 -10.578 1.00 91.31 119 LEU A N 1
ATOM 989 C CA . LEU A 1 119 ? 12.381 8.132 -9.486 1.00 91.31 119 LEU A CA 1
ATOM 990 C C . LEU A 1 119 ? 12.922 9.462 -10.022 1.00 91.31 119 LEU A C 1
ATOM 992 O O . LEU A 1 119 ? 12.921 9.712 -11.232 1.00 91.31 119 LEU A O 1
ATOM 996 N N . LYS A 1 120 ? 13.334 10.358 -9.122 1.00 87.56 120 LYS A N 1
ATOM 997 C CA . LYS A 1 120 ? 13.784 11.697 -9.519 1.00 87.56 120 LYS A CA 1
ATOM 998 C C . LYS A 1 120 ? 14.959 11.647 -10.496 1.00 87.56 120 LYS A C 1
ATOM 1000 O O . LYS A 1 120 ? 14.874 12.261 -11.556 1.00 87.56 120 LYS A O 1
ATOM 1005 N N . ASP A 1 121 ? 15.998 10.894 -10.146 1.00 87.31 121 ASP A N 1
ATOM 1006 C CA . ASP A 1 121 ? 17.226 10.800 -10.937 1.00 87.31 121 ASP A CA 1
ATOM 1007 C C . ASP A 1 121 ? 17.317 9.468 -11.699 1.00 87.31 121 ASP A C 1
ATOM 1009 O O . ASP A 1 121 ? 17.902 9.418 -12.785 1.00 87.31 121 ASP A O 1
ATOM 1013 N N . GLU A 1 122 ? 16.678 8.408 -11.190 1.00 91.94 122 GLU A N 1
ATOM 1014 C CA . GLU A 1 122 ? 16.674 7.083 -11.811 1.00 91.94 122 GLU A CA 1
ATOM 1015 C C . GLU A 1 122 ? 15.300 6.612 -12.310 1.00 91.94 122 GLU A C 1
ATOM 1017 O O . GLU A 1 122 ? 14.240 6.966 -11.800 1.00 91.94 122 GLU A O 1
ATOM 1022 N N . THR A 1 123 ? 15.295 5.742 -13.310 1.00 91.81 123 THR A N 1
ATOM 1023 C CA . THR A 1 123 ? 14.102 5.011 -13.736 1.00 91.81 123 THR A CA 1
ATOM 1024 C C . THR A 1 123 ? 14.384 3.528 -13.607 1.00 91.81 123 THR A C 1
ATOM 1026 O O . THR A 1 123 ? 15.319 3.000 -14.213 1.00 91.81 123 THR A O 1
ATOM 1029 N N . PHE A 1 124 ? 13.576 2.861 -12.792 1.00 95.06 124 PHE A N 1
ATOM 1030 C CA . PHE A 1 124 ? 13.649 1.420 -12.631 1.00 95.06 124 PHE A CA 1
ATOM 1031 C C . PHE A 1 124 ? 12.655 0.745 -13.572 1.00 95.06 124 PHE A C 1
ATOM 1033 O O . PHE A 1 124 ? 11.462 1.047 -13.528 1.00 95.06 124 PHE A O 1
ATOM 1040 N N . GLU A 1 125 ? 13.133 -0.197 -14.378 1.00 94.88 125 GLU A N 1
ATOM 1041 C CA . GLU A 1 125 ? 12.326 -1.023 -15.278 1.00 94.88 125 GLU A CA 1
ATOM 1042 C C . GLU A 1 125 ? 12.564 -2.502 -14.980 1.00 94.88 125 GLU A C 1
ATOM 1044 O O . GLU A 1 125 ? 13.700 -2.934 -14.801 1.00 94.88 125 GLU A O 1
ATOM 1049 N N . CYS A 1 126 ? 11.500 -3.303 -14.940 1.00 95.88 126 CYS A N 1
ATOM 1050 C CA . CYS A 1 126 ? 11.596 -4.725 -14.618 1.00 95.88 126 CYS A CA 1
ATOM 1051 C C . CYS A 1 126 ? 10.612 -5.565 -15.433 1.00 95.88 126 CYS A C 1
ATOM 1053 O O . CYS A 1 126 ? 9.426 -5.236 -15.552 1.00 95.88 126 CYS A O 1
ATOM 1055 N N . ILE A 1 127 ? 11.109 -6.679 -15.971 1.00 95.69 127 ILE A N 1
ATOM 1056 C CA . ILE A 1 127 ? 10.310 -7.726 -16.601 1.00 95.69 127 ILE A CA 1
ATOM 1057 C C . ILE A 1 127 ? 10.206 -8.902 -15.636 1.00 95.69 127 ILE A C 1
ATOM 1059 O O . ILE A 1 127 ? 11.155 -9.670 -15.471 1.00 95.69 127 ILE A O 1
ATOM 1063 N N . ALA A 1 128 ? 9.033 -9.061 -15.034 1.00 95.75 128 ALA A N 1
ATOM 1064 C CA . ALA A 1 128 ? 8.759 -10.082 -14.028 1.00 95.75 128 ALA A CA 1
ATOM 1065 C C . ALA A 1 128 ? 7.334 -10.614 -14.170 1.00 95.75 128 ALA A C 1
ATOM 1067 O O . ALA A 1 128 ? 6.494 -10.014 -14.846 1.00 95.75 128 ALA A O 1
ATOM 1068 N N . LYS A 1 129 ? 7.030 -11.745 -13.542 1.00 95.31 129 LYS A N 1
ATOM 1069 C CA . LYS A 1 129 ? 5.670 -12.300 -13.556 1.00 95.31 129 LYS A CA 1
ATOM 1070 C C . LYS A 1 129 ? 4.745 -11.550 -12.612 1.00 95.31 129 LYS A C 1
ATOM 1072 O O . LYS A 1 129 ? 3.594 -11.289 -12.965 1.00 95.31 129 LYS A O 1
ATOM 1077 N N . ASP A 1 130 ? 5.246 -11.206 -11.432 1.00 95.25 130 ASP A N 1
ATOM 1078 C CA . ASP A 1 130 ? 4.487 -10.457 -10.439 1.00 95.25 130 ASP A CA 1
ATOM 1079 C C . ASP A 1 130 ? 5.388 -9.647 -9.509 1.00 95.25 130 ASP A C 1
ATOM 1081 O O . ASP A 1 130 ? 6.616 -9.771 -9.557 1.00 95.25 130 ASP A O 1
ATOM 1085 N N . PHE A 1 131 ? 4.756 -8.822 -8.678 1.00 95.94 131 PHE A N 1
ATOM 1086 C CA . PHE A 1 131 ? 5.420 -8.045 -7.642 1.00 95.94 131 PHE A CA 1
ATOM 1087 C C . PHE A 1 131 ? 4.596 -8.027 -6.352 1.00 95.94 131 PHE A C 1
ATOM 1089 O O . PHE A 1 131 ? 3.370 -8.140 -6.383 1.00 95.94 131 PHE A O 1
ATOM 1096 N N . GLU A 1 132 ? 5.268 -7.800 -5.232 1.00 93.50 132 GLU A N 1
ATOM 1097 C CA . GLU A 1 132 ? 4.662 -7.486 -3.941 1.00 93.50 132 GLU A CA 1
ATOM 1098 C C . GLU A 1 132 ? 5.292 -6.209 -3.385 1.00 93.50 132 GLU A C 1
ATOM 1100 O O . GLU A 1 132 ? 6.478 -5.954 -3.586 1.00 93.50 132 GLU A O 1
ATOM 1105 N N . PHE A 1 133 ? 4.485 -5.383 -2.717 1.00 92.75 133 PHE A N 1
ATOM 1106 C CA . PHE A 1 133 ? 4.960 -4.186 -2.027 1.00 92.75 133 PHE A CA 1
ATOM 1107 C C . PHE A 1 133 ? 4.828 -4.366 -0.517 1.00 92.75 133 PHE A C 1
ATOM 1109 O O . PHE A 1 133 ? 3.786 -4.815 -0.034 1.00 92.75 133 PHE A O 1
ATOM 1116 N N . SER A 1 134 ? 5.845 -3.946 0.228 1.00 89.25 134 SER A N 1
ATOM 1117 C CA . SER A 1 134 ? 5.824 -3.893 1.688 1.00 89.25 134 SER A CA 1
ATOM 1118 C C . SER A 1 134 ? 6.549 -2.659 2.211 1.00 89.25 134 SER A C 1
ATOM 1120 O O . SER A 1 134 ? 7.516 -2.193 1.616 1.00 89.25 134 SER A O 1
ATOM 1122 N N . PHE A 1 135 ? 6.118 -2.170 3.369 1.00 88.75 135 PHE A N 1
ATOM 1123 C CA . PHE A 1 135 ? 6.894 -1.210 4.154 1.00 88.75 135 PHE A CA 1
ATOM 1124 C C . PHE A 1 135 ? 7.947 -1.967 4.980 1.00 88.75 135 PHE A C 1
ATOM 1126 O O . PHE A 1 135 ? 7.646 -3.055 5.479 1.00 88.75 135 PHE A O 1
ATOM 1133 N N . ASP A 1 136 ? 9.150 -1.404 5.134 1.00 77.94 136 ASP A N 1
ATOM 1134 C CA . ASP A 1 136 ? 10.317 -2.055 5.771 1.00 77.94 136 ASP A CA 1
ATOM 1135 C C . ASP A 1 136 ? 10.028 -2.516 7.217 1.00 77.94 136 ASP A C 1
ATOM 1137 O O . ASP A 1 136 ? 10.480 -3.562 7.687 1.00 77.94 136 ASP A O 1
ATOM 1141 N N . HIS A 1 137 ? 9.150 -1.791 7.914 1.00 68.38 137 HIS A N 1
ATOM 1142 C CA . HIS A 1 137 ? 8.638 -2.194 9.216 1.00 68.38 137 HIS A CA 1
ATOM 1143 C C . HIS A 1 137 ? 7.213 -2.741 9.116 1.00 68.38 137 HIS A C 1
ATOM 1145 O O . HIS A 1 137 ? 6.226 -2.004 9.033 1.00 68.38 137 HIS A O 1
ATOM 1151 N N . SER A 1 138 ? 7.092 -4.069 9.198 1.00 66.94 138 SER A N 1
ATOM 1152 C CA . SER A 1 138 ? 5.796 -4.726 9.368 1.00 66.94 138 SER A CA 1
ATOM 1153 C C . SER A 1 138 ? 5.203 -4.387 10.739 1.00 66.94 138 SER A C 1
ATOM 1155 O O . SER A 1 138 ? 5.474 -5.049 11.746 1.00 66.94 138 SER A O 1
ATOM 1157 N N . VAL A 1 139 ? 4.336 -3.370 10.765 1.00 83.06 139 VAL A N 1
ATOM 1158 C CA . VAL A 1 139 ? 3.513 -3.006 11.932 1.00 83.06 139 VAL A CA 1
ATOM 1159 C C . VAL A 1 139 ? 2.681 -4.176 12.456 1.00 83.06 139 VAL A C 1
ATOM 1161 O O . VAL A 1 139 ? 2.289 -4.179 13.619 1.00 83.06 139 VAL A O 1
ATOM 1164 N N . ALA A 1 140 ? 2.434 -5.203 11.636 1.00 81.25 140 ALA A N 1
ATOM 1165 C CA . ALA A 1 140 ? 1.655 -6.369 12.028 1.00 81.25 140 ALA A CA 1
ATOM 1166 C C . ALA A 1 140 ? 2.274 -7.118 13.219 1.00 81.25 140 ALA A C 1
ATOM 1168 O O . ALA A 1 140 ? 1.542 -7.518 14.124 1.00 81.25 140 ALA A O 1
ATOM 1169 N N . ASN A 1 141 ? 3.605 -7.261 13.268 1.00 81.56 141 ASN A N 1
ATOM 1170 C CA . ASN A 1 141 ? 4.281 -7.954 14.372 1.00 81.56 141 ASN A CA 1
ATOM 1171 C C . ASN A 1 141 ? 4.183 -7.167 15.685 1.00 81.56 141 ASN A C 1
ATOM 1173 O O . ASN A 1 141 ? 3.914 -7.742 16.741 1.00 81.56 141 ASN A O 1
ATOM 1177 N N . GLU A 1 142 ? 4.356 -5.845 15.617 1.00 88.38 142 GLU A N 1
ATOM 1178 C CA . GLU A 1 142 ? 4.199 -4.965 16.777 1.00 88.38 142 GLU A CA 1
ATOM 1179 C C . GLU A 1 142 ? 2.755 -4.996 17.297 1.00 88.38 142 GLU A C 1
ATOM 1181 O O . GLU A 1 142 ? 2.512 -5.172 18.496 1.00 88.38 142 GLU A O 1
ATOM 1186 N N . LEU A 1 143 ? 1.789 -4.887 16.382 1.00 91.06 143 LEU A N 1
ATOM 1187 C CA . LEU A 1 143 ? 0.372 -4.933 16.710 1.00 91.06 143 LEU A CA 1
ATOM 1188 C C . LEU A 1 143 ? -0.029 -6.284 17.295 1.00 91.06 143 LEU A C 1
ATOM 1190 O O . LEU A 1 143 ? -0.758 -6.298 18.278 1.00 91.06 143 LEU A O 1
ATOM 1194 N N . PHE A 1 144 ? 0.470 -7.407 16.776 1.00 89.00 144 PHE A N 1
ATOM 1195 C CA . PHE A 1 144 ? 0.173 -8.730 17.331 1.00 89.00 144 PHE A CA 1
ATOM 1196 C C . PHE A 1 144 ? 0.656 -8.871 18.783 1.00 89.00 144 PHE A C 1
ATOM 1198 O O . PHE A 1 144 ? -0.052 -9.432 19.619 1.00 89.00 144 PHE A O 1
ATOM 1205 N N . GLY A 1 145 ? 1.822 -8.307 19.115 1.00 90.88 145 GLY A N 1
ATOM 1206 C CA . GLY A 1 145 ? 2.327 -8.285 20.490 1.00 90.88 145 GLY A CA 1
ATOM 1207 C C . GLY A 1 145 ? 1.453 -7.460 21.444 1.00 90.88 145 GLY A C 1
ATOM 1208 O O . GLY A 1 145 ? 1.187 -7.889 22.569 1.00 90.88 145 GLY A O 1
ATOM 1209 N N . LYS A 1 146 ? 0.972 -6.293 20.999 1.00 94.56 146 LYS A N 1
ATOM 1210 C CA . LYS A 1 146 ? 0.119 -5.387 21.798 1.00 94.56 146 LYS A CA 1
ATOM 1211 C C . LYS A 1 146 ? -1.352 -5.835 21.857 1.00 94.56 146 LYS A C 1
ATOM 1213 O O . LYS A 1 146 ? -2.029 -5.648 22.871 1.00 94.56 146 LYS A O 1
ATOM 1218 N N . TYR A 1 147 ? -1.836 -6.442 20.778 1.00 95.94 147 TYR A N 1
ATOM 1219 C CA . TYR A 1 147 ? -3.235 -6.756 20.484 1.00 95.94 147 TYR A CA 1
ATOM 1220 C C . TYR A 1 147 ? -3.357 -8.200 19.968 1.00 95.94 147 TYR A C 1
ATOM 1222 O O . TYR A 1 147 ? -3.696 -8.428 18.808 1.00 95.94 147 TYR A O 1
ATOM 1230 N N . PRO A 1 148 ? -3.118 -9.216 20.818 1.00 93.50 148 PRO A N 1
ATOM 1231 C CA . PRO A 1 148 ? -2.994 -10.612 20.381 1.00 93.50 148 PRO A CA 1
ATOM 1232 C C . PRO A 1 148 ? -4.301 -11.232 19.873 1.00 93.50 148 PRO A C 1
ATOM 1234 O O . PRO A 1 148 ? -4.290 -12.315 19.295 1.00 93.50 148 PRO A O 1
ATOM 1237 N N . LYS A 1 149 ? -5.445 -10.585 20.130 1.00 95.62 149 LYS A N 1
ATOM 1238 C CA . LYS A 1 149 ? -6.728 -10.984 19.540 1.00 95.62 149 LYS A CA 1
ATOM 1239 C C . LYS A 1 149 ? -6.921 -10.403 18.144 1.00 95.62 149 LYS A C 1
ATOM 1241 O O . LYS A 1 149 ? -7.615 -11.028 17.354 1.00 95.62 149 LYS A O 1
ATOM 1246 N N . GLY A 1 150 ? -6.297 -9.261 17.849 1.00 95.06 150 GLY A N 1
ATOM 1247 C CA . GLY A 1 150 ? -6.281 -8.657 16.523 1.00 95.06 150 GLY A CA 1
ATOM 1248 C C . GLY A 1 150 ? -7.672 -8.375 15.965 1.00 95.06 150 GLY A C 1
ATOM 1249 O O . GLY A 1 150 ? -7.845 -8.457 14.753 1.00 95.06 150 GLY A O 1
ATOM 1250 N N . TYR A 1 151 ? -8.660 -8.067 16.810 1.00 97.12 151 TYR A N 1
ATOM 1251 C CA . TYR A 1 151 ? -10.040 -7.856 16.371 1.00 97.12 151 TYR A CA 1
ATOM 1252 C C . TYR A 1 151 ? -10.130 -6.715 15.355 1.00 97.12 151 TYR A C 1
ATOM 1254 O O . TYR A 1 151 ? -10.754 -6.878 14.308 1.00 97.12 151 TYR A O 1
ATOM 1262 N N . LEU A 1 152 ? -9.485 -5.571 15.618 1.00 96.50 152 LEU A N 1
ATOM 1263 C CA . LEU A 1 152 ? -9.502 -4.452 14.671 1.00 96.50 152 LEU A CA 1
ATOM 1264 C C . LEU A 1 152 ? -8.697 -4.760 13.400 1.00 96.50 152 LEU A C 1
ATOM 1266 O O . LEU A 1 152 ? -9.130 -4.394 12.311 1.00 96.50 152 LEU A O 1
ATOM 1270 N N . SER A 1 153 ? -7.566 -5.461 13.516 1.00 94.00 153 SER A N 1
ATOM 1271 C CA . SER A 1 153 ? -6.771 -5.888 12.355 1.00 94.00 153 SER A CA 1
ATOM 1272 C C . SER A 1 153 ? -7.571 -6.820 11.443 1.00 94.00 153 SER A C 1
ATOM 1274 O O . SER A 1 153 ? -7.611 -6.612 10.233 1.00 94.00 153 SER A O 1
ATOM 1276 N N . HIS A 1 154 ? -8.261 -7.802 12.029 1.00 94.75 154 HIS A N 1
ATOM 1277 C CA . HIS A 1 154 ? -9.160 -8.716 11.323 1.00 94.75 154 HIS A CA 1
ATOM 1278 C C . HIS A 1 154 ? -10.315 -7.956 10.668 1.00 94.75 154 HIS A C 1
ATOM 1280 O O . HIS A 1 154 ? -10.566 -8.110 9.474 1.00 94.75 154 HIS A O 1
ATOM 1286 N N . TYR A 1 155 ? -10.957 -7.051 11.413 1.00 95.88 155 TYR A N 1
ATOM 1287 C CA . TYR A 1 155 ? -12.029 -6.202 10.895 1.00 95.88 155 TYR A CA 1
ATOM 1288 C C . TYR A 1 155 ? -11.579 -5.384 9.675 1.00 95.88 155 TYR A C 1
ATOM 1290 O O . TYR A 1 155 ? -12.299 -5.344 8.678 1.00 95.88 155 TYR A O 1
ATOM 1298 N N . LEU A 1 156 ? -10.396 -4.761 9.725 1.00 94.12 156 LEU A N 1
ATOM 1299 C CA . LEU A 1 156 ? -9.821 -4.003 8.608 1.00 94.12 156 LEU A CA 1
ATOM 1300 C C . LEU A 1 156 ? -9.494 -4.910 7.414 1.00 94.12 156 LEU A C 1
ATOM 1302 O O . LEU A 1 156 ? -9.897 -4.597 6.296 1.00 94.12 156 LEU A O 1
ATOM 1306 N N . GLY A 1 157 ? -8.834 -6.049 7.640 1.00 91.69 157 GLY A N 1
ATOM 1307 C CA . GLY A 1 157 ? -8.481 -7.007 6.582 1.00 91.69 157 GLY A CA 1
ATOM 1308 C C . GLY A 1 157 ? -9.699 -7.597 5.860 1.00 91.69 157 GLY A C 1
ATOM 1309 O O . GLY A 1 157 ? -9.691 -7.827 4.648 1.00 91.69 157 GLY A O 1
ATOM 1310 N N . MET A 1 158 ? -10.801 -7.786 6.576 1.00 92.94 158 MET A N 1
ATOM 1311 C CA . MET A 1 158 ? -12.060 -8.191 5.962 1.00 92.94 158 MET A CA 1
ATOM 1312 C C . MET A 1 158 ? -12.779 -7.018 5.273 1.00 92.94 158 MET A C 1
ATOM 1314 O O . MET A 1 158 ? -13.391 -7.230 4.226 1.00 92.94 158 MET A O 1
ATOM 1318 N N . PHE A 1 159 ? -12.675 -5.781 5.776 1.00 94.50 159 PHE A N 1
ATOM 1319 C CA . PHE A 1 159 ? -13.243 -4.604 5.104 1.00 94.50 159 PHE A CA 1
ATOM 1320 C C . PHE A 1 159 ? -12.631 -4.416 3.713 1.00 94.50 159 PHE A C 1
ATOM 1322 O O . PHE A 1 159 ? -13.359 -4.325 2.726 1.00 94.50 159 PHE A O 1
ATOM 1329 N N . VAL A 1 160 ? -11.298 -4.430 3.638 1.00 89.06 160 VAL A N 1
ATOM 1330 C CA . VAL A 1 160 ? -10.529 -4.193 2.401 1.00 89.06 160 VAL A CA 1
ATOM 1331 C C . VAL A 1 160 ? -10.791 -5.263 1.339 1.00 89.06 160 VAL A C 1
ATOM 1333 O O . VAL A 1 160 ? -10.706 -4.995 0.147 1.00 89.06 160 VAL A O 1
ATOM 1336 N N . SER A 1 161 ? -11.167 -6.470 1.768 1.00 87.88 161 SER A N 1
ATOM 1337 C CA . SER A 1 161 ? -11.493 -7.584 0.873 1.00 87.88 161 SER A CA 1
ATOM 1338 C C . SER A 1 161 ? -12.892 -7.473 0.257 1.00 87.88 161 SER A C 1
ATOM 1340 O O . SER A 1 161 ? -13.180 -8.146 -0.730 1.00 87.88 161 SER A O 1
ATOM 1342 N N . ASN A 1 162 ? -13.777 -6.659 0.843 1.00 90.31 162 ASN A N 1
ATOM 1343 C CA . ASN A 1 162 ? -15.188 -6.568 0.455 1.00 90.31 162 ASN A CA 1
ATOM 1344 C C . ASN A 1 162 ? -15.586 -5.195 -0.106 1.00 90.31 162 ASN A C 1
ATOM 1346 O O . ASN A 1 162 ? -16.647 -5.080 -0.718 1.00 90.31 162 ASN A O 1
ATOM 1350 N N . PHE A 1 163 ? -14.772 -4.158 0.106 1.00 91.81 163 PHE A N 1
ATOM 1351 C CA . PHE A 1 163 ? -15.080 -2.786 -0.287 1.00 91.81 163 PHE A CA 1
ATOM 1352 C C . PHE A 1 163 ? -13.875 -2.108 -0.935 1.00 91.81 163 PHE A C 1
ATOM 1354 O O . PHE A 1 163 ? -12.746 -2.232 -0.474 1.00 91.81 163 PHE A O 1
ATOM 1361 N N . ASP A 1 164 ? -14.151 -1.338 -1.981 1.00 86.50 164 ASP A N 1
ATOM 1362 C CA . ASP A 1 164 ? -13.174 -0.600 -2.782 1.00 86.50 164 ASP A CA 1
ATOM 1363 C C . ASP A 1 164 ? -12.966 0.849 -2.312 1.00 86.50 164 ASP A C 1
ATOM 1365 O O . ASP A 1 164 ? -11.968 1.473 -2.664 1.00 86.50 164 ASP A O 1
ATOM 1369 N N . ALA A 1 165 ? -13.890 1.389 -1.509 1.00 92.25 165 ALA A N 1
ATOM 1370 C CA . ALA A 1 165 ? -13.860 2.780 -1.069 1.00 92.25 165 ALA A CA 1
ATOM 1371 C C . ALA A 1 165 ? -14.139 2.954 0.440 1.00 92.25 165 ALA A C 1
ATOM 1373 O O . ALA A 1 165 ? -15.102 2.381 0.971 1.00 92.25 165 ALA A O 1
ATOM 1374 N N . PRO A 1 166 ? -13.388 3.823 1.143 1.00 94.25 166 PRO A N 1
ATOM 1375 C CA . PRO A 1 166 ? -13.539 4.046 2.579 1.00 94.25 166 PRO A CA 1
ATOM 1376 C C . PRO A 1 166 ? -14.581 5.125 2.900 1.00 94.25 166 PRO A C 1
ATOM 1378 O O . PRO A 1 166 ? -14.263 6.203 3.403 1.00 94.25 166 PRO A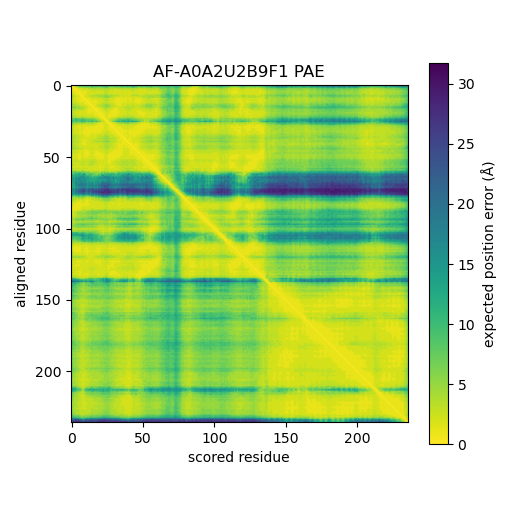 O 1
ATOM 1381 N N . THR A 1 167 ? -15.849 4.849 2.590 1.00 96.44 167 THR A N 1
ATOM 1382 C CA . THR A 1 167 ? -16.960 5.782 2.842 1.00 96.44 167 THR A CA 1
ATOM 1383 C C . THR A 1 167 ? -17.749 5.409 4.094 1.00 96.44 167 THR A C 1
ATOM 1385 O O . THR A 1 167 ? -17.878 4.234 4.437 1.00 96.44 167 THR A O 1
ATOM 1388 N N . THR A 1 168 ? -18.386 6.391 4.741 1.00 96.50 168 THR A N 1
ATOM 1389 C CA . THR A 1 168 ? -19.259 6.134 5.900 1.00 96.50 168 THR A CA 1
ATOM 1390 C C . THR A 1 168 ? -20.373 5.119 5.599 1.00 96.50 168 THR A C 1
ATOM 1392 O O . THR A 1 168 ? -20.738 4.328 6.468 1.00 96.50 168 THR A O 1
ATOM 1395 N N . ASN A 1 169 ? -20.923 5.123 4.378 1.00 96.69 169 ASN A N 1
ATOM 1396 C CA . ASN A 1 169 ? -21.946 4.156 3.970 1.00 96.69 169 ASN A CA 1
ATOM 1397 C C . ASN A 1 169 ? -21.369 2.742 3.873 1.00 96.69 169 ASN A C 1
ATOM 1399 O O . ASN A 1 169 ? -21.981 1.811 4.394 1.00 96.69 169 ASN A O 1
ATOM 1403 N N . ASN A 1 170 ? -20.174 2.600 3.295 1.00 96.75 170 ASN A N 1
ATOM 1404 C CA . ASN A 1 170 ? -19.473 1.321 3.223 1.00 96.75 170 ASN A CA 1
ATOM 1405 C C . ASN A 1 170 ? -19.111 0.810 4.620 1.00 96.75 170 ASN A C 1
ATOM 1407 O O . ASN A 1 170 ? -19.324 -0.362 4.899 1.00 96.75 170 ASN A O 1
ATOM 1411 N N . PHE A 1 171 ? -18.680 1.674 5.545 1.00 97.31 171 PHE A N 1
ATOM 1412 C CA . PHE A 1 171 ? -18.415 1.266 6.931 1.00 97.31 171 PHE A CA 1
ATOM 1413 C C . PHE A 1 171 ? -19.665 0.733 7.636 1.00 97.31 171 PHE A C 1
ATOM 1415 O O . PHE A 1 171 ? -19.583 -0.265 8.348 1.00 97.31 171 PHE A O 1
ATOM 1422 N N . LYS A 1 172 ? -20.829 1.368 7.437 1.00 96.69 172 LYS A N 1
ATOM 1423 C CA . LYS A 1 172 ? -22.106 0.901 8.008 1.00 96.69 172 LYS A CA 1
ATOM 1424 C C . LYS A 1 172 ? -22.531 -0.435 7.410 1.00 96.69 172 LYS A C 1
ATOM 1426 O O . LYS A 1 172 ? -22.820 -1.362 8.158 1.00 96.69 172 LYS A O 1
ATOM 1431 N N . ALA A 1 173 ? -22.535 -0.528 6.080 1.00 96.44 173 ALA A N 1
ATOM 1432 C CA . ALA A 1 173 ? -22.878 -1.756 5.368 1.00 96.44 173 ALA A CA 1
ATOM 1433 C C . ALA A 1 173 ? -21.951 -2.908 5.774 1.00 96.44 173 ALA A C 1
ATOM 1435 O O . ALA A 1 173 ? -22.408 -4.017 6.034 1.00 96.44 173 ALA A O 1
ATOM 1436 N N . TYR A 1 174 ? -20.656 -2.624 5.900 1.00 96.44 174 TYR A N 1
ATOM 1437 C CA . TYR A 1 174 ? -19.683 -3.601 6.343 1.00 96.44 174 TYR A CA 1
ATOM 1438 C C . TYR A 1 174 ? -19.847 -3.988 7.813 1.00 96.44 174 TYR A C 1
ATOM 1440 O O . TYR A 1 174 ? -19.730 -5.162 8.125 1.00 96.44 174 TYR A O 1
ATOM 1448 N N . THR A 1 175 ? -20.166 -3.054 8.714 1.00 96.75 175 THR A N 1
ATOM 1449 C CA . THR A 1 175 ? -20.433 -3.396 10.124 1.00 96.75 175 THR A CA 1
ATOM 1450 C C . THR A 1 175 ? -21.593 -4.390 10.224 1.00 96.75 175 THR A C 1
ATOM 1452 O O . THR A 1 175 ? -21.491 -5.380 10.945 1.00 96.75 175 THR A O 1
ATOM 1455 N N . ASP A 1 176 ? -22.669 -4.168 9.458 1.00 95.19 176 ASP A N 1
ATOM 1456 C CA . ASP A 1 176 ? -23.799 -5.101 9.377 1.00 95.19 176 ASP A CA 1
ATOM 1457 C C . ASP A 1 176 ? -23.350 -6.473 8.828 1.00 95.19 176 ASP A C 1
ATOM 1459 O O . ASP A 1 176 ? -23.702 -7.509 9.395 1.00 95.19 176 ASP A O 1
ATOM 1463 N N . LEU A 1 177 ? -22.543 -6.492 7.759 1.00 95.44 177 LEU A N 1
ATOM 1464 C CA . LEU A 1 177 ? -22.019 -7.721 7.147 1.00 95.44 177 LEU A CA 1
ATOM 1465 C C . LEU A 1 177 ? -21.075 -8.488 8.088 1.00 95.44 177 LEU A C 1
ATOM 1467 O O . LEU A 1 177 ? -21.194 -9.701 8.230 1.00 95.44 177 LEU A O 1
ATOM 1471 N N . TYR A 1 178 ? -20.169 -7.791 8.772 1.00 96.69 178 TYR A N 1
ATOM 1472 C CA . TYR A 1 178 ? -19.223 -8.361 9.730 1.00 96.69 178 TYR A CA 1
ATOM 1473 C C . TYR A 1 178 ? -19.951 -9.106 10.850 1.00 96.69 178 TYR A C 1
ATOM 1475 O O . TYR A 1 178 ? -19.582 -10.222 11.192 1.00 96.69 178 TYR A O 1
ATOM 1483 N N . ILE A 1 179 ? -21.050 -8.555 11.369 1.00 95.50 179 ILE A N 1
ATOM 1484 C CA . ILE A 1 179 ? -21.871 -9.230 12.386 1.00 95.50 179 ILE A CA 1
ATOM 1485 C C . ILE A 1 179 ? -22.521 -10.504 11.839 1.00 95.50 179 ILE A C 1
ATOM 1487 O O . ILE A 1 179 ? -22.648 -11.479 12.579 1.00 95.50 179 ILE A O 1
ATOM 1491 N N . GLN A 1 180 ? -22.962 -10.496 10.578 1.00 94.69 180 GLN A N 1
ATOM 1492 C CA . GLN A 1 180 ? -23.563 -11.672 9.944 1.00 94.69 180 GLN A CA 1
ATOM 1493 C C . GLN A 1 180 ? -22.542 -12.793 9.729 1.00 94.69 180 GLN A C 1
ATOM 1495 O O . GLN A 1 180 ? -22.902 -13.962 9.843 1.00 94.69 180 GLN A O 1
ATOM 1500 N N . MET A 1 181 ? -21.294 -12.439 9.416 1.00 95.38 181 MET A N 1
ATOM 1501 C CA . MET A 1 181 ? -20.217 -13.400 9.167 1.00 95.38 181 MET A CA 1
ATOM 1502 C C . MET A 1 181 ? -19.570 -13.912 10.458 1.00 95.38 181 MET A C 1
ATOM 1504 O O . MET A 1 181 ? -19.333 -15.109 10.582 1.00 95.38 181 MET A O 1
ATOM 1508 N N . GLU A 1 182 ? -19.291 -13.015 11.405 1.00 96.06 182 GLU A N 1
ATOM 1509 C CA . GLU A 1 182 ? -18.479 -13.292 12.594 1.00 96.06 182 GLU A CA 1
ATOM 1510 C C . GLU A 1 182 ? -19.350 -13.447 13.844 1.00 96.06 182 GLU A C 1
ATOM 1512 O O . GLU A 1 182 ? -19.491 -14.541 14.384 1.00 96.06 182 GLU A O 1
ATOM 1517 N N . SER A 1 183 ? -19.929 -12.342 14.329 1.00 95.44 183 SER A N 1
ATOM 1518 C CA . SER A 1 183 ? -21.027 -12.259 15.311 1.00 95.44 183 SER A CA 1
ATOM 1519 C C . SER A 1 183 ? -21.072 -10.864 15.945 1.00 95.44 183 SER A C 1
ATOM 1521 O O . SER A 1 183 ? -20.128 -10.077 15.872 1.00 95.44 183 SER A O 1
ATOM 1523 N N . LEU A 1 184 ? -22.144 -10.579 16.695 1.00 95.81 184 LEU A N 1
ATOM 1524 C CA . LEU A 1 184 ? -22.188 -9.407 17.575 1.00 95.81 184 LEU A CA 1
ATOM 1525 C C . LEU A 1 184 ? -21.101 -9.458 18.667 1.00 95.81 184 LEU A C 1
ATOM 1527 O O . LEU A 1 184 ? -20.576 -8.422 19.059 1.00 95.81 184 LEU A O 1
ATOM 1531 N N . LYS A 1 185 ? -20.746 -10.657 19.151 1.00 95.81 185 LYS A N 1
ATOM 1532 C CA . LYS A 1 185 ? -19.716 -10.840 20.183 1.00 95.81 185 LYS A CA 1
ATOM 1533 C C . LYS A 1 185 ? -18.332 -10.429 19.676 1.00 95.81 185 LYS A C 1
ATOM 1535 O O . LYS A 1 185 ? -17.599 -9.775 20.413 1.00 95.81 185 LYS A O 1
ATOM 1540 N N . GLU A 1 186 ? -18.006 -10.782 18.436 1.00 96.94 186 GLU A N 1
ATOM 1541 C CA . GLU A 1 186 ? -16.761 -10.367 17.779 1.00 96.94 186 GLU A CA 1
ATOM 1542 C C . GLU A 1 186 ? -16.707 -8.841 17.629 1.00 96.94 186 GLU A C 1
ATOM 1544 O O . GLU A 1 186 ? -15.717 -8.221 18.016 1.00 96.94 186 GLU A O 1
ATOM 1549 N N . LEU A 1 187 ? -17.811 -8.197 17.223 1.00 97.56 187 LEU A N 1
ATOM 1550 C CA . LEU A 1 187 ? -17.881 -6.731 17.162 1.00 97.56 187 LEU A CA 1
ATOM 1551 C C . LEU A 1 187 ? -17.671 -6.062 18.533 1.00 97.56 187 LEU A C 1
ATOM 1553 O O . LEU A 1 187 ? -17.004 -5.030 18.626 1.00 97.56 187 LEU A O 1
ATOM 1557 N N . GLU A 1 188 ? -18.208 -6.629 19.616 1.00 97.19 188 GLU A N 1
ATOM 1558 C CA . GLU A 1 188 ? -17.925 -6.136 20.973 1.00 97.19 188 GLU A CA 1
ATOM 1559 C C . GLU A 1 188 ? -16.444 -6.313 21.355 1.00 97.19 188 GLU A C 1
ATOM 1561 O O . GLU A 1 188 ? -15.878 -5.461 22.046 1.00 97.19 188 GLU A O 1
ATOM 1566 N N . GLY A 1 189 ? -15.789 -7.362 20.846 1.00 97.62 189 GLY A N 1
ATOM 1567 C CA . GLY A 1 189 ? -14.335 -7.530 20.892 1.00 97.62 189 GLY A CA 1
ATOM 1568 C C . GLY A 1 189 ? -13.600 -6.377 20.207 1.00 97.62 189 GLY A C 1
ATOM 1569 O O . GLY A 1 189 ? -12.750 -5.742 20.839 1.00 97.62 189 GLY A O 1
ATOM 1570 N N . VAL A 1 190 ? -13.996 -6.034 18.975 1.00 98.06 190 VAL A N 1
ATOM 1571 C CA . VAL A 1 190 ? -13.459 -4.884 18.219 1.00 98.06 190 VAL A CA 1
ATOM 1572 C C . VAL A 1 190 ? -13.627 -3.586 19.016 1.00 98.06 190 VAL A C 1
ATOM 1574 O O . VAL A 1 190 ? -12.659 -2.855 19.220 1.00 98.06 190 VAL A O 1
ATOM 1577 N N . LYS A 1 191 ? -14.826 -3.303 19.545 1.00 98.06 191 LYS A N 1
ATOM 1578 C CA . LYS A 1 191 ? -15.086 -2.109 20.376 1.00 98.06 191 LYS A CA 1
ATOM 1579 C C . LYS A 1 191 ? -14.208 -2.067 21.627 1.00 98.06 191 LYS A C 1
ATOM 1581 O O . LYS A 1 191 ? -13.706 -1.006 22.003 1.00 98.06 191 LYS A O 1
ATOM 1586 N N . GLY A 1 192 ? -14.050 -3.203 22.304 1.00 97.56 192 GLY A N 1
ATOM 1587 C CA . GLY A 1 192 ? -13.201 -3.322 23.487 1.00 97.56 192 GLY A CA 1
ATOM 1588 C C . GLY A 1 192 ? -11.729 -3.057 23.174 1.00 97.56 192 GLY A C 1
ATOM 1589 O O . GLY A 1 192 ? -11.044 -2.394 23.954 1.00 97.56 192 GLY A O 1
ATOM 1590 N N . GLU A 1 193 ? -11.253 -3.532 22.027 1.00 97.94 193 GLU A N 1
ATOM 1591 C CA . GLU A 1 193 ? -9.885 -3.318 21.563 1.00 97.94 193 GLU A CA 1
ATOM 1592 C C . GLU A 1 193 ? -9.641 -1.873 21.111 1.00 97.94 193 GLU A C 1
ATOM 1594 O O . GLU A 1 193 ? -8.665 -1.272 21.554 1.00 97.94 193 GLU A O 1
ATOM 1599 N N . ILE A 1 194 ? -10.571 -1.257 20.369 1.00 98.25 194 ILE A N 1
ATOM 1600 C CA . ILE A 1 194 ? -10.521 0.166 19.978 1.00 98.25 194 ILE A CA 1
ATOM 1601 C C . ILE A 1 194 ? -10.289 1.077 21.188 1.00 98.25 194 ILE A C 1
ATOM 1603 O O . ILE A 1 194 ? -9.492 2.013 21.114 1.00 98.25 194 ILE A O 1
ATOM 1607 N N . LYS A 1 195 ? -10.945 0.807 22.325 1.00 97.62 195 LYS A N 1
ATOM 1608 C CA . LYS A 1 195 ? -10.734 1.587 23.559 1.00 97.62 195 LYS A CA 1
ATOM 1609 C C . LYS A 1 195 ? -9.282 1.523 24.034 1.00 97.62 195 LYS A C 1
ATOM 1611 O O . LYS A 1 195 ? -8.728 2.546 24.424 1.00 97.62 195 LYS A O 1
ATOM 1616 N N . LYS A 1 196 ? -8.659 0.342 23.989 1.00 97.69 196 LYS A N 1
ATOM 1617 C CA . LYS A 1 196 ? -7.246 0.162 24.361 1.00 97.69 196 LYS A CA 1
ATOM 1618 C C . LYS A 1 196 ? -6.324 0.880 23.377 1.00 97.69 196 LYS A C 1
ATOM 1620 O O . LYS A 1 196 ? -5.446 1.612 23.813 1.00 97.69 196 LYS A O 1
ATOM 1625 N N . ILE A 1 197 ? -6.589 0.735 22.079 1.00 97.69 197 ILE A N 1
ATOM 1626 C CA . ILE A 1 197 ? -5.827 1.376 20.998 1.00 97.69 197 ILE A CA 1
ATOM 1627 C C . ILE A 1 197 ? -5.817 2.897 21.159 1.00 97.69 197 ILE A C 1
ATOM 1629 O O . ILE A 1 197 ? -4.758 3.518 21.100 1.00 97.69 197 ILE A O 1
ATOM 1633 N N . LYS A 1 198 ? -6.983 3.498 21.428 1.00 97.25 198 LYS A N 1
ATOM 1634 C CA . LYS A 1 198 ? -7.099 4.936 21.704 1.00 97.25 198 LYS A CA 1
ATOM 1635 C C . LYS A 1 198 ? -6.319 5.348 22.951 1.00 97.25 198 LYS A C 1
ATOM 1637 O O . LYS A 1 198 ? -5.603 6.337 22.901 1.00 97.25 198 LYS A O 1
ATOM 1642 N N . ASN A 1 199 ? -6.427 4.590 24.044 1.00 97.38 199 ASN A N 1
ATOM 1643 C CA . ASN A 1 199 ? -5.710 4.898 25.286 1.00 97.38 199 ASN A CA 1
ATOM 1644 C C . ASN A 1 199 ? -4.184 4.840 25.121 1.00 97.38 199 ASN A C 1
ATOM 1646 O O . ASN A 1 199 ? -3.474 5.598 25.775 1.00 97.38 199 ASN A O 1
ATOM 1650 N N . ASN A 1 200 ? -3.695 3.957 24.250 1.00 96.81 200 ASN A N 1
ATOM 1651 C CA . ASN A 1 200 ? -2.271 3.779 23.982 1.00 96.81 200 ASN A CA 1
ATOM 1652 C C . ASN A 1 200 ? -1.740 4.689 22.860 1.00 96.81 200 ASN A C 1
ATOM 1654 O O . ASN A 1 200 ? -0.545 4.669 22.592 1.00 96.81 200 ASN A O 1
ATOM 1658 N N . ASN A 1 201 ? -2.602 5.478 22.207 1.00 95.75 201 ASN A N 1
ATOM 1659 C CA . ASN A 1 201 ? -2.280 6.260 21.007 1.00 95.75 201 ASN A CA 1
ATOM 1660 C C . ASN A 1 201 ? -1.748 5.417 19.829 1.00 95.75 201 ASN A C 1
ATOM 1662 O O . ASN A 1 201 ? -0.993 5.915 19.001 1.00 95.75 201 ASN A O 1
ATOM 1666 N N . ASP A 1 202 ? -2.186 4.161 19.706 1.00 95.94 202 ASP A N 1
ATOM 1667 C CA . ASP A 1 202 ? -1.706 3.233 18.669 1.00 95.94 202 ASP A CA 1
ATOM 1668 C C . ASP A 1 202 ? -2.495 3.334 17.341 1.00 95.94 202 ASP A C 1
ATOM 1670 O O . ASP A 1 202 ? -2.257 2.559 16.418 1.00 95.94 202 ASP A O 1
ATOM 1674 N N . LEU A 1 203 ? -3.444 4.273 17.197 1.00 95.56 203 LEU A N 1
ATOM 1675 C CA . LEU A 1 203 ? -4.222 4.435 15.953 1.00 95.56 203 LEU A CA 1
ATOM 1676 C C . LEU A 1 203 ? -3.368 4.627 14.683 1.00 95.56 203 LEU A C 1
ATOM 1678 O O . LEU A 1 203 ? -3.735 4.039 13.663 1.00 95.56 203 LEU A O 1
ATOM 1682 N N . PRO A 1 204 ? -2.249 5.384 14.697 1.00 93.31 204 PRO A N 1
ATOM 1683 C CA . PRO A 1 204 ? -1.380 5.505 13.525 1.00 93.31 204 PRO A CA 1
ATOM 1684 C C . PRO A 1 204 ? -0.852 4.156 13.012 1.00 93.31 204 PRO A C 1
ATOM 1686 O O . PRO A 1 204 ? -0.793 3.942 11.804 1.00 93.31 204 PRO A O 1
ATOM 1689 N N . LEU A 1 205 ? -0.580 3.194 13.903 1.00 92.25 205 LEU A N 1
ATOM 1690 C CA . LEU A 1 205 ? -0.136 1.850 13.513 1.00 92.25 205 LEU A CA 1
ATOM 1691 C C . LEU A 1 205 ? -1.222 1.092 12.736 1.00 92.25 205 LEU A C 1
ATOM 1693 O O . LEU A 1 205 ? -0.931 0.403 11.761 1.00 92.25 205 LEU A O 1
ATOM 1697 N N . PHE A 1 206 ? -2.490 1.249 13.126 1.00 93.06 206 PHE A N 1
ATOM 1698 C CA . PHE A 1 206 ? -3.619 0.661 12.397 1.00 93.06 206 PHE A CA 1
ATOM 1699 C C . PHE A 1 206 ? -3.900 1.377 11.076 1.00 93.06 206 PHE A C 1
ATOM 1701 O O . PHE A 1 206 ? -4.337 0.734 10.122 1.00 93.06 206 PHE A O 1
ATOM 1708 N N . LEU A 1 207 ? -3.630 2.683 10.990 1.00 92.88 207 LEU A N 1
ATOM 1709 C CA . LEU A 1 207 ? -3.696 3.406 9.722 1.00 92.88 207 LEU A CA 1
ATOM 1710 C C . LEU A 1 207 ? -2.668 2.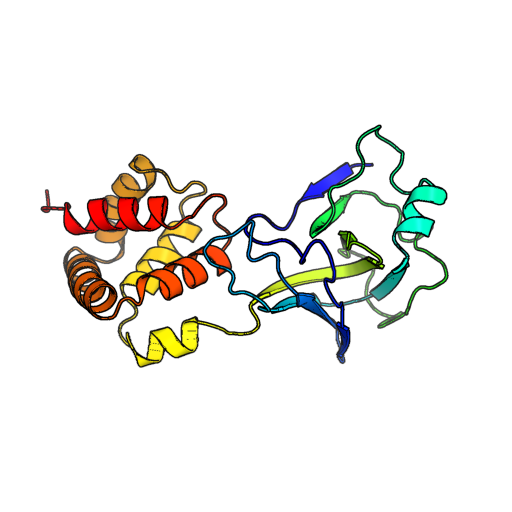850 8.726 1.00 92.88 207 LEU A C 1
ATOM 1712 O O . LEU A 1 207 ? -3.006 2.588 7.571 1.00 92.88 207 LEU A O 1
ATOM 1716 N N . LYS A 1 208 ? -1.439 2.616 9.190 1.00 90.31 208 LYS A N 1
ATOM 1717 C CA . LYS A 1 208 ? -0.362 2.001 8.407 1.00 90.31 208 LYS A CA 1
ATOM 1718 C C . LYS A 1 208 ? -0.705 0.572 7.981 1.00 90.31 208 LYS A C 1
ATOM 1720 O O . LYS A 1 208 ? -0.590 0.243 6.803 1.00 90.31 208 LYS A O 1
ATOM 1725 N N . LEU A 1 209 ? -1.249 -0.236 8.897 1.00 89.25 209 LEU A N 1
ATOM 1726 C CA . LEU A 1 209 ? -1.748 -1.583 8.592 1.00 89.25 209 LEU A CA 1
ATOM 1727 C C . LEU A 1 209 ? -2.852 -1.566 7.520 1.00 89.25 209 LEU A C 1
ATOM 1729 O O . LEU A 1 209 ? -2.832 -2.374 6.598 1.00 89.25 209 LEU A O 1
ATOM 1733 N N . ALA A 1 210 ? -3.813 -0.642 7.604 1.00 89.00 210 ALA A N 1
ATOM 1734 C CA . ALA A 1 210 ? -4.869 -0.527 6.598 1.00 89.00 210 ALA A CA 1
ATOM 1735 C C . ALA A 1 210 ? -4.301 -0.169 5.213 1.00 89.00 210 ALA A C 1
ATOM 1737 O O . ALA A 1 210 ? -4.723 -0.731 4.201 1.00 89.00 210 ALA A O 1
ATOM 1738 N N . ASN A 1 211 ? -3.305 0.718 5.152 1.00 88.75 211 ASN A N 1
ATOM 1739 C CA . ASN A 1 211 ? -2.714 1.153 3.888 1.00 88.75 211 ASN A CA 1
ATOM 1740 C C . ASN A 1 211 ? -1.797 0.105 3.236 1.00 88.75 211 ASN A C 1
ATOM 1742 O O . ASN A 1 211 ? -1.693 0.109 2.009 1.00 88.75 211 ASN A O 1
ATOM 1746 N N . GLN A 1 212 ? -1.253 -0.855 3.999 1.00 83.56 212 GLN A N 1
ATOM 1747 C CA . GLN A 1 212 ? -0.593 -2.055 3.448 1.00 83.56 212 GLN A CA 1
ATOM 1748 C C . GLN A 1 212 ? -1.505 -2.861 2.521 1.00 83.56 212 GLN A C 1
ATOM 1750 O O . GLN A 1 212 ? -1.039 -3.468 1.563 1.00 83.56 212 GLN A O 1
ATOM 1755 N N . THR A 1 213 ? -2.810 -2.849 2.784 1.00 74.56 213 THR A N 1
ATOM 1756 C CA . THR A 1 213 ? -3.788 -3.626 2.012 1.00 74.56 213 THR A CA 1
ATOM 1757 C C . THR A 1 213 ? -4.376 -2.876 0.810 1.00 74.56 213 THR A C 1
ATOM 1759 O O . THR A 1 213 ? -5.135 -3.458 0.040 1.00 74.56 213 THR A O 1
ATOM 1762 N N . GLY A 1 214 ? -3.994 -1.608 0.604 1.00 76.06 214 GLY A N 1
ATOM 1763 C CA . GLY A 1 214 ? -4.196 -0.907 -0.668 1.00 76.06 214 GLY A CA 1
ATOM 1764 C C . GLY A 1 214 ? -5.521 -0.161 -0.872 1.00 76.06 214 GLY A C 1
ATOM 1765 O O . GLY A 1 214 ? -5.807 0.210 -2.010 1.00 76.06 214 GLY A O 1
ATOM 1766 N N . ILE A 1 215 ? -6.327 0.105 0.170 1.00 82.88 215 ILE A N 1
ATOM 1767 C CA . ILE A 1 215 ? -7.515 0.967 -0.002 1.00 82.88 215 ILE A CA 1
ATOM 1768 C C . ILE A 1 215 ? -7.079 2.404 -0.286 1.00 82.88 215 ILE A C 1
ATOM 1770 O O . ILE A 1 215 ? -6.544 3.077 0.596 1.00 82.88 215 ILE A O 1
ATOM 1774 N N . GLU A 1 216 ? -7.377 2.892 -1.485 1.00 86.25 216 GLU A N 1
ATOM 1775 C CA . GLU A 1 216 ? -7.109 4.272 -1.878 1.00 86.25 216 GLU A CA 1
ATOM 1776 C C . GLU A 1 216 ? -7.909 5.274 -1.026 1.00 86.25 216 GLU A C 1
ATOM 1778 O O . GLU A 1 216 ? -9.104 5.106 -0.766 1.00 86.25 216 GLU A O 1
ATOM 1783 N N . GLY A 1 217 ? -7.244 6.341 -0.578 1.00 87.75 217 GLY A N 1
ATOM 1784 C CA . GLY A 1 217 ? -7.879 7.417 0.191 1.00 87.75 217 GLY A CA 1
ATOM 1785 C C . GLY A 1 217 ? -8.224 7.051 1.640 1.00 87.75 217 GLY A C 1
ATOM 1786 O O . GLY A 1 217 ? -9.020 7.750 2.276 1.00 87.75 217 GLY A O 1
ATOM 1787 N N . PHE A 1 218 ? -7.650 5.972 2.180 1.00 92.38 218 PHE A N 1
ATOM 1788 C CA . PHE A 1 218 ? -7.820 5.586 3.580 1.00 92.38 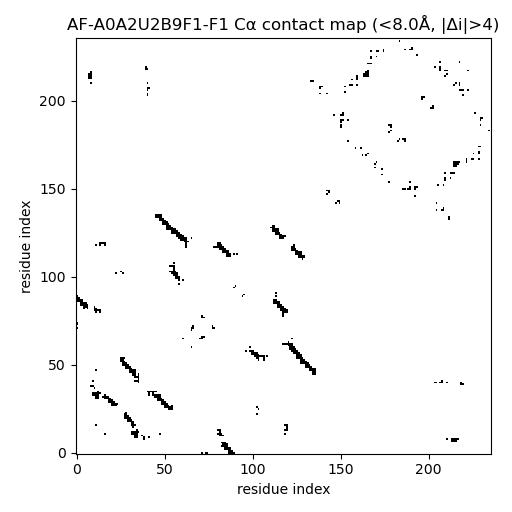218 PHE A CA 1
ATOM 1789 C C . PHE A 1 218 ? -6.863 6.375 4.494 1.00 92.38 218 PHE A C 1
ATOM 1791 O O . PHE A 1 218 ? -5.754 5.933 4.789 1.00 92.38 218 PHE A O 1
ATOM 1798 N N . GLY A 1 219 ? -7.292 7.557 4.947 1.00 94.00 219 GLY A N 1
ATOM 1799 C CA . GLY A 1 219 ? -6.549 8.413 5.884 1.00 94.00 219 GLY A CA 1
ATOM 1800 C C . GLY A 1 219 ? -7.038 8.328 7.336 1.00 94.00 219 GLY A C 1
ATOM 1801 O O . GLY A 1 219 ? -7.993 7.609 7.662 1.00 94.00 219 GLY A O 1
ATOM 1802 N N . MET A 1 220 ? -6.435 9.122 8.229 1.00 95.56 220 MET A N 1
ATOM 1803 C CA . MET A 1 220 ? -6.822 9.164 9.647 1.00 95.56 220 MET A CA 1
ATOM 1804 C C . MET A 1 220 ? -8.286 9.590 9.833 1.00 95.56 220 MET A C 1
ATOM 1806 O O . MET A 1 220 ? -8.982 9.119 10.739 1.00 95.56 220 MET A O 1
ATOM 1810 N N . LYS A 1 221 ? -8.802 10.454 8.951 1.00 96.50 221 LYS A N 1
ATOM 1811 C CA . LYS A 1 221 ? -10.221 10.835 8.935 1.00 96.50 221 LYS A CA 1
ATOM 1812 C C . LYS A 1 221 ? -11.126 9.617 8.719 1.00 96.50 221 LYS A C 1
ATOM 1814 O O . LYS A 1 221 ? -12.069 9.423 9.485 1.00 96.50 221 LYS A O 1
ATOM 1819 N N . GLN A 1 222 ? -10.827 8.794 7.716 1.00 96.50 222 GLN A N 1
ATOM 1820 C CA . GLN A 1 222 ? -11.593 7.597 7.368 1.00 96.50 222 GLN A CA 1
ATOM 1821 C C . GLN A 1 222 ? -11.528 6.549 8.479 1.00 96.50 222 GLN A C 1
ATOM 1823 O O . GLN A 1 222 ? -12.568 6.013 8.864 1.00 96.50 222 GLN A O 1
ATOM 1828 N N . LEU A 1 223 ? -10.347 6.321 9.063 1.00 96.75 223 LEU A N 1
ATOM 1829 C CA . LEU A 1 223 ? -10.194 5.433 10.218 1.00 96.75 223 LEU A CA 1
ATOM 1830 C C . LEU A 1 223 ? -11.083 5.879 11.390 1.00 96.75 223 LEU A C 1
ATOM 1832 O O . LEU A 1 223 ? -11.809 5.076 11.976 1.00 96.75 223 LEU A O 1
ATOM 1836 N N . ASN A 1 224 ? -11.092 7.177 11.701 1.00 97.81 224 ASN A N 1
ATOM 1837 C CA . ASN A 1 224 ? -11.937 7.724 12.762 1.00 97.81 224 ASN A CA 1
ATOM 1838 C C . ASN A 1 224 ? -13.437 7.624 12.448 1.00 97.81 224 ASN A C 1
ATOM 1840 O O . ASN A 1 224 ? -14.237 7.380 13.352 1.00 97.81 224 ASN A O 1
ATOM 1844 N N . GLU A 1 225 ? -13.848 7.816 11.196 1.00 98.00 225 GLU A N 1
ATOM 1845 C CA . GLU A 1 225 ? -15.240 7.615 10.776 1.00 98.00 225 GLU A CA 1
ATOM 1846 C C . GLU A 1 225 ? -15.672 6.152 10.906 1.00 98.00 225 GLU A C 1
ATOM 1848 O O . GLU A 1 225 ? -16.747 5.886 11.447 1.00 98.00 225 GLU A O 1
ATOM 1853 N N . MET A 1 226 ? -14.828 5.209 10.485 1.00 97.81 226 MET A N 1
ATOM 1854 C CA . MET A 1 226 ? -15.068 3.777 10.659 1.00 97.81 226 MET A CA 1
ATOM 1855 C C . MET A 1 226 ? -15.225 3.425 12.141 1.00 97.81 226 MET A C 1
ATOM 1857 O O . MET A 1 226 ? -16.206 2.791 12.526 1.00 97.81 226 MET A O 1
ATOM 1861 N N . ILE A 1 227 ? -14.312 3.900 12.990 1.00 98.19 227 ILE A N 1
ATOM 1862 C CA . ILE A 1 227 ? -14.375 3.693 14.440 1.00 98.19 227 ILE A CA 1
ATOM 1863 C C . ILE A 1 227 ? -15.674 4.253 15.027 1.00 98.19 227 ILE A C 1
ATOM 1865 O O . ILE A 1 227 ? -16.321 3.574 15.821 1.00 98.19 227 ILE A O 1
ATOM 1869 N N . LYS A 1 228 ? -16.105 5.452 14.614 1.00 98.19 228 LYS A N 1
ATOM 1870 C CA . LYS A 1 228 ? -17.383 6.033 15.061 1.00 98.19 228 LYS A CA 1
ATOM 1871 C C . LYS A 1 228 ? -18.577 5.157 14.684 1.00 98.19 228 LYS A C 1
ATOM 1873 O O . LYS A 1 228 ? -19.512 5.047 15.474 1.00 98.19 228 LYS A O 1
ATOM 1878 N N . VAL A 1 229 ? -18.563 4.546 13.498 1.00 98.06 229 VAL A N 1
ATOM 1879 C CA . VAL A 1 229 ? -19.615 3.609 13.074 1.00 98.06 229 VAL A CA 1
ATOM 1880 C C . VAL A 1 229 ? -19.613 2.360 13.956 1.00 98.06 229 VAL A C 1
ATOM 1882 O O . VAL A 1 229 ? -20.670 1.995 14.471 1.00 98.06 229 VAL A O 1
ATOM 1885 N N . ILE A 1 230 ? -18.441 1.764 14.194 1.00 98.00 230 ILE A N 1
ATOM 1886 C CA . ILE A 1 230 ? -18.284 0.583 15.056 1.00 98.00 230 ILE A CA 1
ATOM 1887 C C . ILE A 1 230 ? -18.779 0.888 16.476 1.00 98.00 230 ILE A C 1
ATOM 1889 O O . ILE A 1 230 ? -19.625 0.172 17.007 1.00 98.00 230 ILE A O 1
ATOM 1893 N N . GLU A 1 231 ? -18.302 1.973 17.089 1.00 96.94 231 GLU A N 1
ATOM 1894 C CA . GLU A 1 231 ? -18.667 2.378 18.453 1.00 96.94 231 GLU A CA 1
ATOM 1895 C C . GLU A 1 231 ? -20.149 2.757 18.579 1.00 96.94 231 GLU A C 1
ATOM 1897 O O . GLU A 1 231 ? -20.769 2.493 19.611 1.00 96.94 231 GLU A O 1
ATOM 1902 N N . GLY A 1 232 ? -20.724 3.356 17.533 1.00 95.56 232 GLY A N 1
ATOM 1903 C CA . GLY A 1 232 ? -22.120 3.785 17.487 1.00 95.56 232 GLY A CA 1
ATOM 1904 C C . GLY A 1 232 ? -23.129 2.660 17.241 1.00 95.56 232 GLY A C 1
ATOM 1905 O O . GLY A 1 232 ? -24.332 2.893 17.383 1.00 95.56 232 GLY A O 1
ATOM 1906 N N . TYR A 1 233 ? -22.679 1.456 16.884 1.00 94.56 233 TYR A N 1
ATOM 1907 C CA . TYR A 1 233 ? -23.564 0.331 16.599 1.00 94.56 233 TYR A CA 1
ATOM 1908 C C . TYR A 1 233 ? -24.252 -0.187 17.875 1.00 94.56 233 TYR A C 1
ATOM 1910 O O . TYR A 1 233 ? -23.582 -0.603 18.823 1.00 94.56 233 TYR A O 1
ATOM 1918 N N . LYS A 1 234 ? -25.593 -0.194 17.900 1.00 83.88 234 LYS A N 1
ATOM 1919 C CA . LYS A 1 234 ? -26.406 -0.559 19.082 1.00 83.88 234 LYS A CA 1
ATOM 1920 C C . LYS A 1 234 ? -27.084 -1.937 19.023 1.00 83.88 234 LYS A C 1
ATOM 1922 O O . LYS A 1 234 ? -27.781 -2.284 19.969 1.00 83.88 234 LYS A O 1
ATOM 1927 N N . GLY A 1 235 ? -26.860 -2.724 17.969 1.00 69.06 235 GLY A N 1
ATOM 1928 C CA . GLY A 1 235 ? -27.673 -3.915 17.694 1.00 69.06 235 GLY A CA 1
ATOM 1929 C C . GLY A 1 235 ? -29.048 -3.523 17.145 1.00 69.06 235 GLY A C 1
ATOM 1930 O O . GLY A 1 235 ? -29.608 -2.505 17.549 1.00 69.06 235 GLY A O 1
ATOM 1931 N N . ARG A 1 236 ? -29.553 -4.284 16.172 1.00 59.59 236 ARG A N 1
ATOM 1932 C CA . ARG A 1 236 ? -30.962 -4.219 15.762 1.00 59.59 236 ARG A CA 1
ATOM 1933 C C . ARG A 1 236 ? -31.765 -5.228 16.563 1.00 59.59 236 ARG A C 1
ATOM 1935 O O . ARG A 1 236 ? -31.197 -6.307 16.842 1.00 59.59 236 ARG A O 1
#

Solvent-accessible surface area (backbone atoms only — not comparable to full-atom values): 13298 Å² total; per-residue (Å²): 119,52,71,43,81,69,58,70,71,64,35,38,19,76,87,73,26,69,77,45,80,44,83,51,100,59,27,39,38,42,34,28,28,34,33,33,88,87,29,97,60,43,53,84,84,36,41,36,33,42,41,33,37,64,32,35,32,35,36,80,44,52,31,67,58,46,63,72,72,40,80,64,58,74,47,103,59,76,80,62,71,20,41,38,32,39,47,50,87,69,54,54,95,80,65,55,67,90,84,51,47,76,73,31,92,82,57,74,71,81,72,52,42,40,37,38,36,36,41,68,64,35,28,39,39,37,36,20,54,48,73,48,74,46,58,77,71,63,49,64,63,60,44,41,74,79,37,76,80,38,46,57,58,52,53,48,60,54,45,60,75,74,46,80,58,72,41,74,66,49,42,49,55,45,53,57,49,47,35,76,74,76,26,67,66,54,50,51,46,25,51,58,47,52,56,52,35,60,74,69,66,45,56,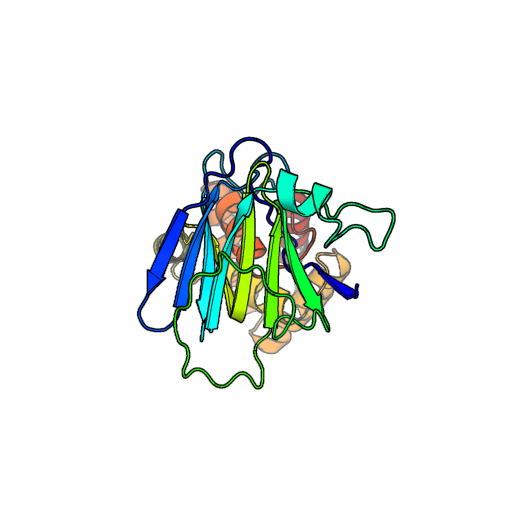62,53,54,44,34,54,49,40,69,73,56,48,49,84,58,44,74,67,40,55,52,50,42,49,50,47,60,68,66,59,79,78,133

Organism: NCBI:txid2162893

Foldseek 3Di:
DDKDWDAFQWFQDAPFQPWDWDADLFWIKIKTHIHCPVHVLHDHRWIKIKIFGRWFKKDKAWLVVCVVVCLVVPDVDDDDARTKMWDDPSCCVPPPDPRIDGNDNPRDLPQWTWMWHHHNTIIMITTGNDIAMDIPDDLVVVCCVVPVVCLVLVLLVVLLVPDQALDLVSLLVSLVVCCVVPRVVSLVVVLVVVVVCVVVVVLSSVLNSSVSSPRHPSHPVSSVSSNCSSNVDDDD

Nearest PDB structures (foldseek):
  5itt-assembly3_C  TM=3.216E-01  e=1.687E-01  Homo sapiens
  8i5u-assembly1_A  TM=2.547E-01  e=2.704E+00  Thermoanaerobacterium xylanolyticum LX-11
  7dkw-assembly2_B  TM=2.690E-01  e=4.215E+00  Thermoanaerobacterium xylanolyticum LX-11
  7w2v-assembly1_A  TM=2.518E-01  e=4.215E+00  Thermoanaerobacterium xylanolyticum LX-11
  7w2s-assembly1_A  TM=2.597E-01  e=6.216E+00  Thermoanaerobacterium xylanolyticum LX-11

pLDDT: mean 89.28, std 11.24, range [39.66, 98.25]